Protein AF-A0A7S3RC93-F1 (afdb_monomer)

InterPro domains:
  IPR000760 Inositol monophosphatase-like [PF00459] (7-197)
  IPR020583 Inositol monophosphatase, metal-binding site [PS00629] (12-25)
  IPR050725 CysQ/Inositol Monophosphatase [PTHR43028] (7-209)

Sequence (229 aa):
MFETFNTKDAVVWIDPLDGTSDFVKGNLPAVTVLIGLSVKGFSRAGIVHTVFTPEDQTKGRTVFGTAEQGAYKIYFDKEMSDEAILSRDIEYIEPFNHVEEPAEDHKIRVAASLSHFSKQIEEIINAIDPVEIVRLGGAGNKCCNLAYGNVDSYIHPSPGLKNWDLCAPESLIKAMGGYSTNLFQERLVYNQDSVKLKGLILGRNPRMYNLITKRMGELLETMKTTVKL

Foldseek 3Di:
DDDDADCVQKDKFWDQWFQVVCVVVVVLQQIWTKIWMDGNQATFKIKIKRCQHPVGGQKIKIWIDGLVGFIKMWIDGVPDDPVCVVPTDIGGQAADDPPDFADLQHAFEEEDEPPDDDPLNVLLPVLLPPYDYDYGGGLSSRLVCLLVVVGFKYWWQALPDFLNSPSRSVRNLSSSAKDKDALLRHHRGHDPPGDRGNIMIIGSHVNSSVSSVVSCPVVSVVSVVPHPD

pLDDT: mean 91.45, std 8.95, range [51.41, 98.69]

Mean predicted aligned error: 4.53 Å

Organism: NCBI:txid141414

Radius of gyration: 17.41 Å; Cα contacts (8 Å, |Δi|>4): 520; chains: 1; bounding box: 40×38×48 Å

Secondary structure (DSSP, 8-state):
-PPP--GGGEEEEEEEEETHHHHHTT-GGG-EEEEEEEETTEEEEEEEEESS-SS-TTEEEEEEEETTTEEEEEEEETT--HHHHHTPPPEEEPPPP-SPPPPTT--EEEEE-SS---HHHHHHHHHT-SEEEEE--SHHHHHHHHHTTS-SEEEE-STT--HHHHHHHHHHHHHTT-EEE-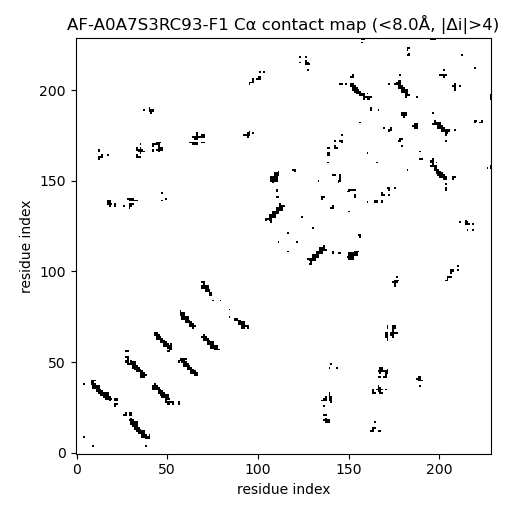TTSPPP---SS------EEEESSHHHHHHHHHHHTHHHHHHHHH---

Solvent-accessible surface area (backbone atoms only — not comparable to full-atom values): 11980 Å² total; per-residue (Å²): 133,88,86,85,78,61,71,89,44,48,48,80,31,67,26,88,59,35,20,56,71,30,47,78,70,65,43,43,57,20,23,22,33,28,42,9,35,23,50,79,28,30,58,47,28,12,32,41,29,36,56,21,40,88,90,42,69,61,26,26,37,37,37,35,22,18,57,91,77,29,28,34,38,34,78,44,50,74,86,56,50,75,69,54,67,75,66,58,67,77,40,79,49,85,51,55,80,86,79,72,73,72,59,93,72,49,65,43,30,31,33,34,58,67,88,63,85,51,72,67,55,51,55,50,51,67,39,38,58,43,62,40,83,43,71,37,43,23,60,43,35,39,38,49,36,32,69,74,61,78,23,44,26,42,58,40,88,50,60,81,58,51,59,32,53,39,31,6,43,51,10,35,33,34,13,28,53,23,35,66,24,22,54,78,70,42,73,66,70,53,57,89,72,80,70,66,41,54,24,36,39,34,14,46,19,60,56,52,35,49,54,46,54,59,44,33,45,70,56,42,62,52,45,63,76,65,60,91,109

Nearest PDB structures (foldseek):
  1jp4-assembly1_A  TM=8.526E-01  e=1.174E-16  Rattus norvegicus
  2wef-assembly1_A  TM=8.490E-01  e=2.546E-16  Homo sapiens
  4qxd-assembly1_A  TM=8.161E-01  e=6.094E-14  Entamoeba histolytica HM-1:IMSS
  1vdw-assembly1_B  TM=8.043E-01  e=1.320E-10  Pyrococcus horikoshii
  1vdw-assembly1_A  TM=7.910E-01  e=1.578E-10  Pyrococcus horikoshii

Structure (mmCIF, N/CA/C/O backbone):
data_AF-A0A7S3RC93-F1
#
_entry.id   AF-A0A7S3RC93-F1
#
loop_
_atom_site.group_PDB
_atom_site.id
_atom_site.type_symbol
_atom_site.label_atom_id
_atom_site.label_alt_id
_atom_site.label_comp_id
_atom_site.label_asym_id
_atom_site.label_entity_id
_atom_site.label_seq_id
_atom_site.pdbx_PDB_ins_code
_atom_site.Cartn_x
_atom_site.Cartn_y
_atom_site.Cartn_z
_atom_site.occupancy
_atom_site.B_iso_or_equiv
_atom_site.auth_seq_id
_atom_site.auth_comp_id
_atom_site.auth_asym_id
_atom_site.auth_atom_id
_atom_site.pdbx_PDB_model_num
ATOM 1 N N . MET A 1 1 ? -17.636 0.818 -22.438 1.00 54.12 1 MET A N 1
ATOM 2 C CA . MET A 1 1 ? -17.592 2.256 -22.782 1.00 54.12 1 MET A CA 1
ATOM 3 C C . MET A 1 1 ? -16.378 2.829 -22.072 1.00 54.12 1 MET A C 1
ATOM 5 O O . MET A 1 1 ? -16.274 2.612 -20.873 1.00 54.12 1 MET A O 1
ATOM 9 N N . PHE A 1 2 ? -15.428 3.429 -22.790 1.00 65.69 2 PHE A N 1
ATOM 10 C CA . PHE A 1 2 ? -14.247 4.033 -22.164 1.00 65.69 2 PHE A CA 1
ATOM 11 C C . PHE A 1 2 ? -14.650 5.345 -21.487 1.00 65.69 2 PHE A C 1
ATOM 13 O O . PHE A 1 2 ? -15.336 6.163 -22.100 1.00 65.69 2 PHE A O 1
ATOM 20 N N . GLU A 1 3 ? -14.258 5.533 -20.229 1.00 72.19 3 GLU A N 1
ATOM 21 C CA . GLU A 1 3 ? -14.465 6.791 -19.516 1.00 72.19 3 GLU A CA 1
ATOM 22 C C . GLU A 1 3 ? -13.328 7.755 -19.885 1.00 72.19 3 GLU A C 1
ATOM 24 O O . GLU A 1 3 ? -12.153 7.461 -19.669 1.00 72.19 3 GLU A O 1
ATOM 29 N N . THR A 1 4 ? -13.660 8.899 -20.479 1.00 84.25 4 THR A N 1
ATOM 30 C CA . THR A 1 4 ? -12.690 9.967 -20.758 1.00 84.25 4 THR A CA 1
ATOM 31 C C . THR A 1 4 ? -12.649 10.951 -19.595 1.00 84.25 4 THR A C 1
ATOM 33 O O . THR A 1 4 ? -13.697 11.304 -19.055 1.00 84.25 4 THR A O 1
ATOM 36 N N . PHE A 1 5 ? -11.470 11.465 -19.250 1.00 88.00 5 PHE A N 1
ATOM 37 C CA . PHE A 1 5 ? -11.307 12.515 -18.242 1.00 88.00 5 PHE A CA 1
ATOM 38 C C . PHE A 1 5 ? -10.557 13.721 -18.815 1.00 88.00 5 PHE A C 1
ATOM 40 O O . PHE A 1 5 ? -9.847 13.615 -19.815 1.00 88.00 5 PHE A O 1
ATOM 47 N N . ASN A 1 6 ? -10.713 14.882 -18.178 1.00 92.25 6 ASN A N 1
ATOM 48 C CA . ASN A 1 6 ? -9.936 16.065 -18.521 1.00 92.25 6 ASN A CA 1
ATOM 49 C C . ASN A 1 6 ? -8.544 15.950 -17.892 1.00 92.25 6 ASN A C 1
ATOM 51 O O . ASN A 1 6 ? -8.435 15.714 -16.692 1.00 92.25 6 ASN A O 1
ATOM 55 N N . THR A 1 7 ? -7.477 16.157 -18.663 1.00 91.88 7 THR A N 1
ATOM 56 C CA . THR A 1 7 ? -6.100 16.099 -18.145 1.00 91.88 7 THR A CA 1
ATOM 57 C C . THR A 1 7 ? -5.832 17.113 -17.032 1.00 91.88 7 THR A C 1
ATOM 59 O O . THR A 1 7 ? -4.962 16.874 -16.204 1.00 91.88 7 THR A O 1
ATOM 62 N N . LYS A 1 8 ? -6.609 18.201 -16.946 1.00 92.75 8 LYS A N 1
ATOM 63 C CA . LYS A 1 8 ? -6.563 19.155 -15.822 1.00 92.75 8 LYS A CA 1
ATOM 64 C C . LYS A 1 8 ? -7.001 18.549 -14.486 1.00 92.75 8 LYS A C 1
ATOM 66 O O . LYS A 1 8 ? -6.597 19.050 -13.444 1.00 92.75 8 LYS A O 1
ATOM 71 N N . ASP A 1 9 ? -7.800 17.484 -14.519 1.00 92.75 9 ASP A N 1
ATOM 72 C CA . ASP A 1 9 ? -8.232 16.751 -13.326 1.00 92.75 9 ASP A CA 1
ATOM 73 C C . ASP A 1 9 ? -7.220 15.669 -12.917 1.00 92.75 9 ASP A C 1
ATOM 75 O O . ASP A 1 9 ? -7.439 14.976 -11.920 1.00 92.75 9 ASP A O 1
ATOM 79 N N . ALA A 1 10 ? -6.155 15.474 -13.702 1.00 94.75 10 ALA A N 1
ATOM 80 C CA . ALA A 1 10 ? -5.181 14.416 -13.510 1.00 94.75 10 ALA A CA 1
ATOM 81 C C . ALA A 1 10 ? -3.891 14.933 -12.870 1.00 94.75 10 ALA A C 1
ATOM 83 O O . ALA A 1 10 ? -3.333 15.950 -13.279 1.00 94.75 10 ALA A O 1
ATOM 84 N N . VAL A 1 11 ? -3.389 14.187 -11.888 1.00 95.88 11 VAL A N 1
ATOM 85 C CA . VAL A 1 11 ? -2.112 14.463 -11.223 1.00 95.88 11 VAL A CA 1
ATOM 86 C C . VAL A 1 11 ? -1.305 13.176 -11.151 1.00 95.88 11 VAL A C 1
ATOM 88 O O . VAL A 1 11 ? -1.812 12.152 -10.684 1.00 95.88 11 VAL A O 1
ATOM 91 N N . VAL A 1 12 ? -0.051 13.248 -11.603 1.00 97.12 12 VAL A N 1
ATOM 92 C CA . VAL A 1 12 ? 0.934 12.172 -11.461 1.00 97.12 12 VAL A CA 1
ATOM 93 C C . VAL A 1 12 ? 1.768 12.435 -10.211 1.00 97.12 12 VAL A C 1
ATOM 95 O O . VAL A 1 12 ? 2.390 13.487 -10.078 1.00 97.12 12 VAL A O 1
ATOM 98 N N . TRP A 1 13 ? 1.773 11.471 -9.302 1.00 97.12 13 TRP A N 1
ATOM 99 C CA . TRP A 1 13 ? 2.528 11.477 -8.058 1.00 97.12 13 TRP A CA 1
ATOM 100 C C . TRP A 1 13 ? 3.722 10.543 -8.195 1.00 97.12 13 TRP A C 1
ATOM 102 O O . TRP A 1 13 ? 3.545 9.377 -8.545 1.00 97.12 13 TRP A O 1
ATOM 112 N N . ILE A 1 14 ? 4.921 11.055 -7.930 1.00 98.06 14 ILE A N 1
ATOM 113 C CA . ILE A 1 14 ? 6.165 10.309 -8.118 1.00 98.06 14 ILE A CA 1
ATOM 114 C C . ILE A 1 14 ? 6.938 10.306 -6.806 1.00 98.06 14 ILE A C 1
ATOM 116 O O . ILE A 1 14 ? 7.272 11.377 -6.299 1.00 98.06 14 ILE A O 1
ATOM 120 N N . ASP A 1 15 ? 7.244 9.113 -6.301 1.00 97.75 15 ASP A N 1
ATOM 121 C CA . ASP A 1 15 ? 8.342 8.920 -5.358 1.00 97.75 15 ASP A CA 1
ATOM 122 C C . ASP A 1 15 ? 9.488 8.216 -6.099 1.00 97.75 15 ASP A C 1
ATOM 124 O O . ASP A 1 15 ? 9.369 7.032 -6.437 1.00 97.75 15 ASP A O 1
ATOM 128 N N . PRO A 1 16 ? 10.580 8.930 -6.420 1.00 97.50 16 PRO A N 1
ATOM 129 C CA . PRO A 1 16 ? 11.694 8.342 -7.148 1.00 97.50 16 PRO A CA 1
ATOM 130 C C . PRO A 1 16 ? 12.483 7.327 -6.308 1.00 97.50 16 PRO A C 1
ATOM 132 O O . PRO A 1 16 ? 13.244 6.553 -6.886 1.00 97.50 16 PRO A O 1
ATOM 135 N N . LEU A 1 17 ? 12.353 7.346 -4.974 1.00 96.75 17 LEU A N 1
ATOM 136 C CA . LEU A 1 17 ? 13.051 6.443 -4.061 1.00 96.75 17 LEU A CA 1
ATOM 137 C C . LEU A 1 17 ? 12.292 6.357 -2.722 1.00 96.75 17 LEU A C 1
ATOM 139 O O . LEU A 1 17 ? 12.699 6.949 -1.714 1.00 96.75 17 LEU A O 1
ATOM 143 N N . ASP A 1 18 ? 11.227 5.554 -2.703 1.00 96.69 18 ASP A N 1
ATOM 144 C CA . ASP A 1 18 ? 10.539 5.173 -1.468 1.00 96.69 18 ASP A CA 1
ATOM 145 C C . ASP A 1 18 ? 11.431 4.224 -0.657 1.00 96.69 18 ASP A C 1
ATOM 147 O O . ASP A 1 18 ? 12.087 3.326 -1.193 1.00 96.69 18 ASP A O 1
ATOM 151 N N . GLY A 1 19 ? 11.452 4.418 0.662 1.00 93.94 19 GLY A N 1
ATOM 152 C CA . GLY A 1 19 ? 12.317 3.656 1.561 1.00 93.94 19 GLY A CA 1
ATOM 153 C C . GLY A 1 19 ? 13.743 4.204 1.656 1.00 93.94 19 GLY A C 1
ATOM 154 O O . GLY A 1 19 ? 14.675 3.445 1.908 1.00 93.94 19 GLY A O 1
ATOM 155 N N . THR A 1 20 ? 13.949 5.520 1.521 1.00 94.12 20 THR A N 1
ATOM 156 C CA . THR A 1 20 ? 15.288 6.143 1.607 1.00 94.12 20 THR A CA 1
ATOM 157 C C . THR A 1 20 ? 16.064 5.757 2.874 1.00 94.12 20 THR A C 1
ATOM 159 O O . THR A 1 20 ? 17.265 5.505 2.813 1.00 94.12 20 THR A O 1
ATOM 162 N N . SER A 1 21 ? 15.396 5.659 4.033 1.00 92.31 21 SER A N 1
ATOM 163 C CA . SER A 1 21 ? 16.060 5.216 5.272 1.00 92.31 21 SER A CA 1
ATOM 164 C C . SER A 1 21 ? 16.554 3.771 5.181 1.00 92.31 21 SER A C 1
ATOM 166 O O . SER A 1 21 ? 17.623 3.466 5.705 1.00 92.31 21 SER A O 1
ATOM 168 N N . ASP A 1 22 ? 15.789 2.897 4.529 1.00 94.38 22 ASP A N 1
ATOM 169 C CA . ASP A 1 22 ? 16.150 1.500 4.306 1.00 94.38 22 ASP A CA 1
ATOM 170 C C . ASP A 1 22 ?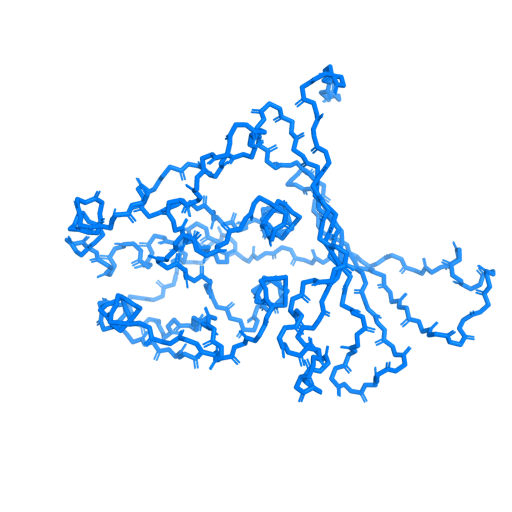 17.293 1.383 3.290 1.00 94.38 22 ASP A C 1
ATOM 172 O O . ASP A 1 22 ? 18.243 0.644 3.543 1.00 94.38 22 ASP A O 1
ATOM 176 N N . PHE A 1 23 ? 17.277 2.189 2.221 1.00 95.56 23 PHE A N 1
ATOM 177 C CA . PHE A 1 23 ? 18.376 2.278 1.255 1.00 95.56 23 PHE A CA 1
ATOM 178 C C . PHE A 1 23 ? 19.705 2.628 1.937 1.00 95.56 23 PHE A C 1
ATOM 180 O O . PHE A 1 23 ? 20.688 1.906 1.791 1.00 95.56 23 PHE A O 1
ATOM 187 N N . VAL A 1 24 ? 19.721 3.685 2.760 1.00 96.06 24 VAL A N 1
ATOM 188 C CA . VAL A 1 24 ? 20.924 4.116 3.499 1.00 96.06 24 VAL A CA 1
ATOM 189 C C . VAL A 1 24 ? 21.411 3.045 4.482 1.00 96.06 24 VAL A C 1
ATOM 191 O O . VAL A 1 24 ? 22.609 2.922 4.717 1.00 96.06 24 VAL A O 1
ATOM 194 N N . LYS A 1 25 ? 20.499 2.250 5.051 1.00 94.19 25 LYS A N 1
ATOM 195 C CA . LYS A 1 25 ? 20.823 1.150 5.976 1.00 94.19 25 LYS A CA 1
ATOM 196 C C . LYS A 1 25 ? 21.197 -0.158 5.269 1.00 94.19 25 LYS A C 1
ATOM 198 O O . LYS A 1 25 ? 21.485 -1.136 5.952 1.00 94.19 25 LYS A O 1
ATOM 203 N N . GLY A 1 26 ? 21.168 -0.200 3.936 1.00 94.31 26 GLY A N 1
ATOM 204 C CA . GLY A 1 26 ? 21.435 -1.408 3.152 1.00 94.31 26 GLY A CA 1
ATOM 205 C C . GLY A 1 26 ? 20.285 -2.422 3.130 1.00 94.31 26 GLY A C 1
ATOM 206 O O . GLY A 1 26 ? 20.461 -3.526 2.622 1.00 94.31 26 GLY A O 1
ATOM 207 N N . ASN A 1 27 ? 19.096 -2.068 3.628 1.00 93.88 27 ASN A N 1
ATOM 208 C CA . ASN A 1 27 ? 17.886 -2.884 3.495 1.00 93.88 27 ASN A CA 1
ATOM 209 C C . ASN A 1 27 ? 17.256 -2.678 2.105 1.00 93.88 27 ASN A C 1
ATOM 211 O O . ASN A 1 27 ? 16.160 -2.139 1.955 1.00 93.88 27 ASN A O 1
ATOM 215 N N . LEU A 1 28 ? 17.998 -3.072 1.072 1.00 95.19 28 LEU A N 1
ATOM 216 C CA . LEU A 1 28 ? 17.672 -2.805 -0.328 1.00 95.19 28 LEU A CA 1
ATOM 217 C C . LEU A 1 28 ? 16.317 -3.370 -0.793 1.00 95.19 28 LEU A C 1
ATOM 219 O O . LEU A 1 28 ? 15.629 -2.656 -1.521 1.00 95.19 28 LEU A O 1
ATOM 223 N N . PRO A 1 29 ? 15.853 -4.559 -0.351 1.00 93.88 29 PRO A N 1
ATOM 224 C CA . PRO A 1 29 ? 14.550 -5.074 -0.779 1.00 93.88 29 PRO A CA 1
ATOM 225 C C . PRO A 1 29 ? 13.343 -4.221 -0.365 1.00 93.88 29 PRO A C 1
ATOM 227 O O . PRO A 1 29 ? 12.250 -4.394 -0.898 1.00 93.88 29 PRO A O 1
ATOM 230 N N . ALA A 1 30 ? 13.517 -3.292 0.580 1.00 95.31 30 ALA A N 1
ATOM 231 C CA . ALA A 1 30 ? 12.471 -2.354 0.969 1.00 95.31 30 ALA A CA 1
ATOM 232 C C . ALA A 1 30 ? 12.329 -1.148 0.024 1.00 95.31 30 ALA A C 1
ATOM 234 O O . ALA A 1 30 ? 11.371 -0.388 0.167 1.00 95.31 30 ALA A O 1
ATOM 235 N N . VAL A 1 31 ? 13.265 -0.961 -0.911 1.00 96.69 31 VAL A N 1
ATOM 236 C CA . VAL A 1 31 ? 13.332 0.216 -1.780 1.00 96.69 31 VAL A CA 1
ATOM 237 C C . VAL A 1 31 ? 12.454 0.028 -3.007 1.00 96.69 31 VAL A C 1
ATOM 239 O O . VAL A 1 31 ? 12.548 -0.980 -3.717 1.00 96.69 31 VAL A O 1
ATOM 242 N N . THR A 1 32 ? 11.615 1.025 -3.279 1.00 98.00 32 THR A N 1
ATOM 243 C CA . THR A 1 32 ? 10.745 1.022 -4.456 1.00 98.00 32 THR A CA 1
ATOM 244 C C . THR A 1 32 ? 10.728 2.370 -5.169 1.00 98.00 32 THR A C 1
ATOM 246 O O . THR A 1 32 ? 11.057 3.400 -4.586 1.00 98.00 32 THR A O 1
ATOM 249 N N . VAL A 1 33 ? 10.342 2.358 -6.444 1.00 98.38 33 VAL A N 1
ATOM 250 C CA . VAL A 1 33 ? 9.979 3.559 -7.210 1.00 98.38 33 VAL A CA 1
ATOM 251 C C . VAL A 1 33 ? 8.471 3.554 -7.410 1.00 98.38 33 VAL A C 1
ATOM 253 O O . VAL A 1 33 ? 7.909 2.532 -7.820 1.00 98.38 33 VAL A O 1
ATOM 256 N N . LEU A 1 34 ? 7.820 4.683 -7.135 1.00 98.69 34 LEU A N 1
ATOM 257 C CA . LEU A 1 34 ? 6.366 4.821 -7.157 1.00 98.69 34 LEU A CA 1
ATOM 258 C C . LEU A 1 34 ? 5.947 5.847 -8.204 1.00 98.69 34 LEU A C 1
ATOM 260 O O . LEU A 1 34 ? 6.412 6.985 -8.184 1.00 98.69 34 LEU A O 1
ATOM 264 N N . ILE A 1 35 ? 5.032 5.463 -9.094 1.00 98.69 35 ILE A N 1
ATOM 265 C CA . ILE A 1 35 ? 4.402 6.372 -10.059 1.00 98.69 35 ILE A CA 1
ATOM 266 C C . ILE A 1 35 ? 2.894 6.130 -10.029 1.00 98.69 35 ILE A C 1
ATOM 268 O O . ILE A 1 35 ? 2.402 5.109 -10.508 1.00 98.69 35 ILE A O 1
ATOM 272 N N . GLY A 1 36 ? 2.155 7.058 -9.427 1.00 98.19 36 GLY A N 1
ATOM 273 C CA . GLY A 1 36 ? 0.707 6.980 -9.266 1.00 98.19 36 GLY A CA 1
ATOM 274 C C . GLY A 1 36 ? -0.012 8.039 -10.086 1.00 98.19 36 GLY A C 1
ATOM 275 O O . GLY A 1 36 ? 0.366 9.204 -10.065 1.00 98.19 36 GLY A O 1
ATOM 276 N N . LEU A 1 37 ? -1.084 7.657 -10.770 1.00 97.44 37 LEU A N 1
ATOM 277 C CA . LEU A 1 37 ? -2.011 8.574 -11.420 1.00 97.44 37 LEU A CA 1
ATOM 278 C C . LEU A 1 37 ? -3.261 8.713 -10.557 1.00 97.44 37 LEU A C 1
ATOM 280 O O . LEU A 1 37 ? -3.935 7.724 -10.265 1.00 97.44 37 LEU A O 1
ATOM 284 N N . SER A 1 38 ? -3.606 9.951 -10.224 1.00 95.81 38 SER A N 1
ATOM 285 C CA . SER A 1 38 ? -4.903 10.299 -9.647 1.00 95.81 38 SER A CA 1
ATOM 286 C C . SE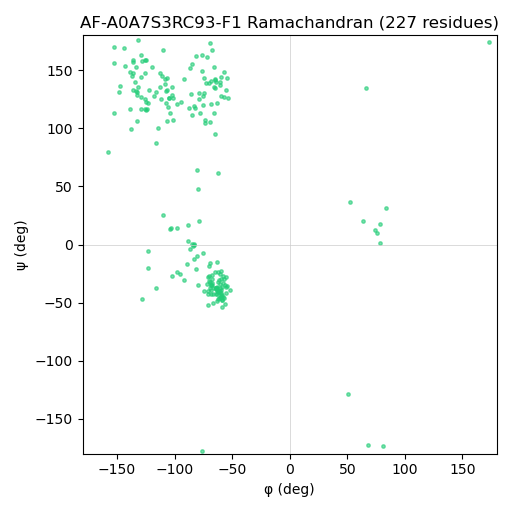R A 1 38 ? -5.727 11.117 -10.637 1.00 95.81 38 SER A C 1
ATOM 288 O O . SER A 1 38 ? -5.172 11.911 -11.392 1.00 95.81 38 SER A O 1
ATOM 290 N N . VAL A 1 39 ? -7.046 10.925 -10.632 1.00 94.94 39 VAL A N 1
ATOM 291 C CA . VAL A 1 39 ? -8.015 11.698 -11.420 1.00 94.94 39 VAL A CA 1
ATOM 292 C C . VAL A 1 39 ? -9.113 12.184 -10.481 1.00 94.94 39 VAL A C 1
ATOM 294 O O . VAL A 1 39 ? -9.698 11.385 -9.748 1.00 94.94 39 VAL A O 1
ATOM 297 N N . LYS A 1 40 ? -9.385 13.495 -10.479 1.00 93.38 40 LYS A N 1
ATOM 298 C CA . LYS A 1 40 ? -10.319 14.158 -9.543 1.00 93.38 40 LYS A CA 1
ATOM 299 C C . LYS A 1 40 ? -10.013 13.829 -8.076 1.00 93.38 40 LYS A C 1
ATOM 301 O O . LYS A 1 40 ? -10.914 13.640 -7.265 1.00 93.38 40 LYS A O 1
ATOM 306 N N . GLY A 1 41 ? -8.725 13.719 -7.759 1.00 93.25 41 GLY A N 1
ATOM 307 C CA . GLY A 1 41 ? -8.240 13.397 -6.422 1.00 93.25 41 GLY A CA 1
ATOM 308 C C . GLY A 1 41 ? -8.316 11.921 -6.029 1.00 93.25 41 GLY A C 1
ATOM 309 O O . GLY A 1 41 ? -7.917 11.593 -4.922 1.00 93.25 41 GLY A O 1
ATOM 310 N N . PHE A 1 42 ? -8.774 11.007 -6.886 1.00 94.25 42 PHE A N 1
ATOM 311 C CA . PHE A 1 42 ? -8.801 9.574 -6.571 1.00 94.25 42 PHE A CA 1
ATOM 312 C C . PHE A 1 42 ? -7.753 8.824 -7.378 1.00 94.25 42 PHE A C 1
ATOM 314 O O . PHE A 1 42 ? -7.593 9.081 -8.570 1.00 94.25 42 PHE A O 1
ATOM 321 N N . SER A 1 43 ? -7.049 7.890 -6.744 1.00 95.81 43 SER A N 1
ATOM 322 C CA . SER A 1 43 ? -6.097 7.027 -7.440 1.00 95.81 43 SER A CA 1
ATOM 323 C C . SER A 1 43 ? -6.792 6.197 -8.526 1.00 95.81 43 SER A C 1
ATOM 325 O O . SER A 1 43 ? -7.928 5.740 -8.358 1.00 95.81 43 SER A O 1
ATOM 327 N N . ARG A 1 44 ? -6.126 6.060 -9.673 1.00 95.88 44 ARG A N 1
ATOM 328 C CA . ARG A 1 44 ? -6.645 5.377 -10.865 1.00 95.88 44 ARG A CA 1
ATOM 329 C C . ARG A 1 44 ? -5.684 4.328 -11.392 1.00 95.88 44 ARG A C 1
ATOM 331 O O . ARG A 1 44 ? -6.112 3.220 -11.685 1.00 95.88 44 ARG A O 1
ATOM 338 N N . ALA A 1 45 ? -4.408 4.671 -11.511 1.00 97.19 45 ALA A N 1
ATOM 339 C CA . ALA A 1 45 ? -3.383 3.750 -11.977 1.00 97.19 45 ALA A CA 1
ATOM 340 C C . ALA A 1 45 ? 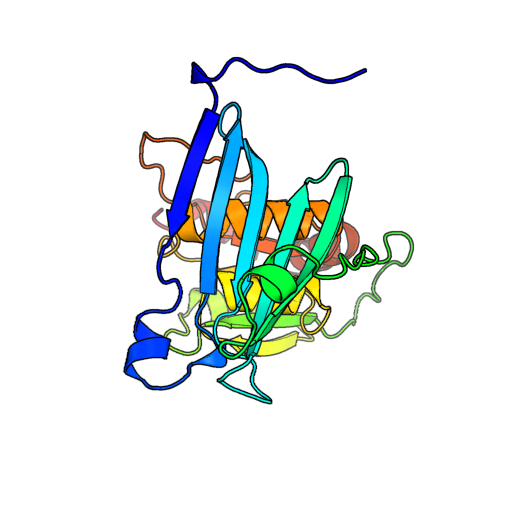-2.138 3.870 -11.107 1.00 97.19 45 ALA A C 1
ATOM 342 O O . ALA A 1 45 ? -1.812 4.950 -10.611 1.00 97.19 45 ALA A O 1
ATOM 343 N N . GLY A 1 46 ? -1.433 2.760 -10.940 1.00 98.19 46 GLY A N 1
ATOM 344 C CA . GLY A 1 46 ? -0.196 2.719 -10.179 1.00 98.19 46 GLY A CA 1
ATOM 345 C C . GLY A 1 46 ? 0.852 1.885 -10.879 1.00 98.19 46 GLY A C 1
ATOM 346 O O . GLY A 1 46 ? 0.529 0.881 -11.506 1.00 98.19 46 GLY A O 1
ATOM 347 N N . ILE A 1 47 ? 2.101 2.308 -10.740 1.00 98.44 47 ILE A N 1
ATOM 348 C CA . ILE A 1 47 ? 3.298 1.550 -11.068 1.00 98.44 47 ILE A CA 1
ATOM 349 C C . ILE A 1 47 ? 4.165 1.545 -9.811 1.00 98.44 47 ILE A C 1
ATOM 351 O O . ILE A 1 47 ? 4.479 2.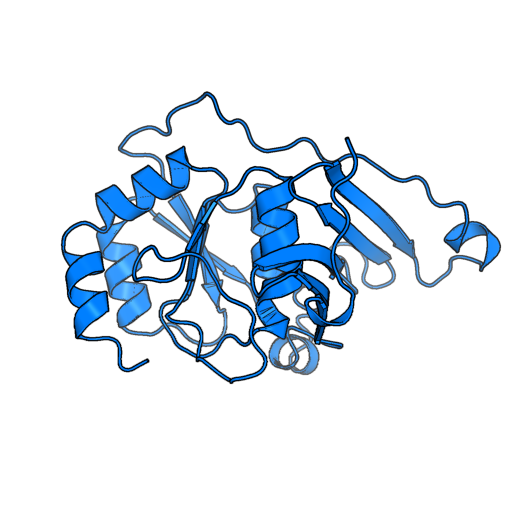602 -9.261 1.00 98.44 47 ILE A O 1
ATOM 355 N N . VAL A 1 48 ? 4.538 0.354 -9.356 1.00 98.31 48 VAL A N 1
ATOM 356 C CA . VAL A 1 48 ? 5.468 0.144 -8.250 1.00 98.31 48 VAL A CA 1
ATOM 357 C C . VAL A 1 48 ? 6.591 -0.744 -8.750 1.00 98.31 48 VAL A C 1
ATOM 359 O O . VAL A 1 48 ? 6.372 -1.898 -9.117 1.00 98.31 48 VAL A O 1
ATOM 362 N N . HIS A 1 49 ? 7.801 -0.203 -8.777 1.00 97.56 49 HIS A N 1
ATOM 363 C CA . HIS A 1 49 ? 8.991 -0.948 -9.156 1.00 97.56 49 HIS A CA 1
ATOM 364 C C . HIS A 1 49 ? 9.798 -1.299 -7.909 1.00 97.56 49 HIS A C 1
ATOM 366 O O . HIS A 1 49 ? 10.334 -0.417 -7.242 1.00 97.56 49 HIS A O 1
ATOM 372 N N . THR A 1 50 ? 9.880 -2.590 -7.591 1.00 96.31 50 THR A N 1
ATOM 373 C CA . THR A 1 50 ? 10.844 -3.125 -6.627 1.00 96.31 50 THR A CA 1
ATOM 374 C C . THR A 1 50 ? 12.195 -3.212 -7.320 1.00 96.31 50 THR A C 1
ATOM 376 O O . THR A 1 50 ? 12.354 -4.001 -8.252 1.00 96.31 50 THR A O 1
ATOM 379 N N . VAL A 1 51 ? 13.142 -2.392 -6.864 1.00 93.56 51 VAL A N 1
ATOM 380 C CA . VAL A 1 51 ? 14.451 -2.222 -7.514 1.00 93.56 51 VAL A CA 1
ATOM 381 C C . VAL A 1 51 ? 15.356 -3.429 -7.269 1.00 93.56 51 VAL A C 1
ATOM 383 O O . VAL A 1 51 ? 16.046 -3.874 -8.179 1.00 93.56 51 VAL A O 1
ATOM 386 N N . PHE A 1 52 ? 15.323 -3.964 -6.046 1.00 94.06 52 PHE A N 1
ATOM 387 C CA . PHE A 1 52 ? 16.197 -5.043 -5.593 1.00 94.06 52 PHE A CA 1
ATOM 388 C C . PHE A 1 52 ? 15.344 -6.185 -5.043 1.00 94.06 52 PHE A C 1
ATOM 390 O O . PHE A 1 52 ? 14.637 -6.002 -4.050 1.00 94.06 52 PHE A O 1
ATOM 397 N N . THR A 1 53 ? 15.381 -7.362 -5.663 1.00 91.44 53 THR A N 1
ATOM 398 C CA . THR A 1 53 ? 14.715 -8.538 -5.083 1.00 91.44 53 THR A CA 1
ATOM 399 C C . THR A 1 53 ? 15.533 -9.117 -3.919 1.00 91.44 53 THR A C 1
ATOM 401 O O . THR A 1 53 ? 16.762 -8.996 -3.925 1.00 91.44 53 THR A O 1
ATOM 404 N N . PRO A 1 54 ? 14.893 -9.723 -2.898 1.00 88.94 54 PRO A N 1
ATOM 405 C CA . PRO A 1 54 ? 15.605 -10.379 -1.798 1.00 88.94 54 PRO A CA 1
ATOM 406 C C . PRO A 1 54 ? 16.577 -11.470 -2.258 1.00 88.94 54 PRO A C 1
ATOM 408 O O . PRO A 1 54 ? 17.621 -11.660 -1.639 1.00 88.94 54 PRO A O 1
ATOM 411 N N . GLU A 1 55 ? 16.226 -12.186 -3.326 1.00 90.06 55 GLU A N 1
ATOM 412 C CA . GLU A 1 55 ? 16.991 -13.314 -3.851 1.00 90.06 55 GLU A CA 1
ATOM 413 C C . GLU A 1 55 ? 18.191 -12.854 -4.689 1.00 90.06 55 GLU A C 1
ATOM 415 O O . GLU A 1 55 ? 19.238 -13.499 -4.671 1.00 90.06 55 GLU A O 1
ATOM 420 N N . ASP A 1 56 ? 18.040 -11.747 -5.422 1.00 91.62 56 ASP A N 1
ATOM 421 C CA . ASP A 1 56 ? 19.043 -11.233 -6.350 1.00 91.62 56 ASP A CA 1
ATOM 422 C C . ASP A 1 56 ? 18.911 -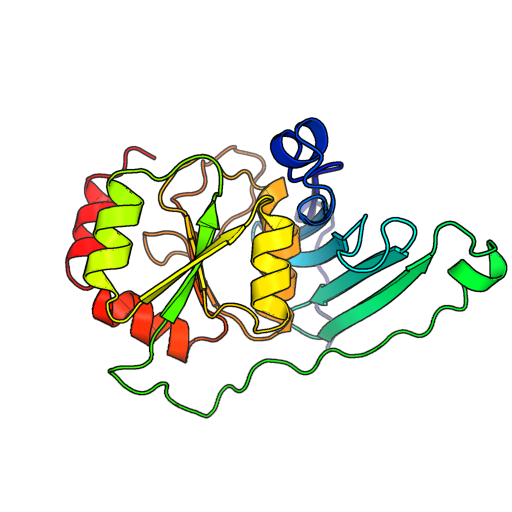9.710 -6.518 1.00 91.62 56 ASP A C 1
ATOM 424 O O . ASP A 1 56 ? 17.941 -9.191 -7.076 1.00 91.62 56 ASP A O 1
ATOM 428 N N . GLN A 1 57 ? 19.915 -8.970 -6.051 1.00 90.31 57 GLN A N 1
ATOM 429 C CA . GLN A 1 57 ? 19.913 -7.504 -6.095 1.00 90.31 57 GLN A CA 1
ATOM 430 C C . GLN A 1 57 ? 20.182 -6.936 -7.498 1.00 90.31 57 GLN A C 1
ATOM 432 O O . GLN A 1 57 ? 20.070 -5.730 -7.696 1.00 90.31 57 GLN A O 1
ATOM 437 N N . THR A 1 58 ? 20.537 -7.767 -8.480 1.00 90.81 58 THR A N 1
ATOM 438 C CA . THR A 1 58 ? 20.598 -7.343 -9.891 1.00 90.81 58 THR A CA 1
ATOM 439 C C . THR A 1 58 ? 19.234 -7.403 -10.573 1.00 90.81 58 THR A C 1
ATOM 441 O O . THR A 1 58 ? 19.047 -6.823 -11.645 1.00 90.81 58 THR A O 1
ATOM 444 N N . LYS A 1 59 ? 18.263 -8.056 -9.925 1.00 94.06 59 LYS A N 1
ATOM 445 C CA . LYS A 1 59 ? 16.913 -8.254 -10.433 1.00 94.06 59 LYS A CA 1
ATOM 446 C C . LYS A 1 59 ? 15.921 -7.370 -9.706 1.00 94.06 59 LYS A C 1
ATOM 448 O O . LYS A 1 59 ? 15.990 -7.163 -8.494 1.00 94.06 59 LYS A O 1
ATOM 453 N N . GLY A 1 60 ? 14.955 -6.901 -10.478 1.00 94.62 60 GLY A N 1
ATOM 454 C CA . GLY A 1 60 ? 13.831 -6.107 -10.032 1.00 94.62 60 GLY A CA 1
ATOM 455 C C . GLY A 1 60 ? 12.520 -6.639 -10.594 1.00 94.62 60 GLY A C 1
ATOM 456 O O . GLY A 1 60 ? 12.461 -7.575 -11.396 1.00 94.62 60 GLY A O 1
ATOM 457 N N . ARG A 1 61 ? 11.430 -6.017 -10.166 1.00 95.06 61 ARG A N 1
ATOM 458 C CA . ARG A 1 61 ? 10.084 -6.350 -10.628 1.00 95.06 61 ARG A CA 1
ATOM 459 C C . ARG A 1 61 ? 9.228 -5.102 -10.632 1.00 95.06 61 ARG A C 1
ATOM 461 O O . ARG A 1 61 ? 9.163 -4.396 -9.630 1.00 95.06 61 ARG A O 1
ATOM 468 N N . THR A 1 62 ? 8.530 -4.868 -11.732 1.00 96.19 62 THR A N 1
ATOM 469 C CA . THR A 1 62 ? 7.550 -3.789 -11.836 1.00 96.19 62 THR A CA 1
ATOM 470 C C . THR A 1 62 ? 6.159 -4.378 -11.769 1.00 96.19 62 THR A C 1
ATOM 472 O O . THR A 1 62 ? 5.831 -5.254 -12.562 1.00 96.19 62 THR A O 1
ATOM 475 N N . VAL A 1 63 ? 5.346 -3.877 -10.846 1.00 97.25 63 VAL A N 1
ATOM 476 C CA . VAL A 1 63 ? 3.913 -4.153 -10.764 1.00 97.25 63 VAL A CA 1
ATOM 477 C C . VAL A 1 63 ? 3.166 -2.919 -11.225 1.00 97.25 63 VAL A C 1
ATOM 479 O O . VAL A 1 63 ? 3.479 -1.814 -10.785 1.00 97.25 63 VAL A O 1
ATOM 482 N N . PHE A 1 64 ? 2.182 -3.087 -12.094 1.00 97.50 64 PHE A N 1
ATOM 483 C CA . PHE A 1 64 ? 1.355 -1.990 -12.573 1.00 97.50 64 PHE A CA 1
ATOM 484 C C . PHE A 1 64 ? -0.093 -2.434 -12.748 1.00 97.50 64 PHE A C 1
ATOM 486 O O . PHE A 1 64 ? -0.365 -3.613 -12.957 1.00 97.50 64 PHE A O 1
ATOM 493 N N . GLY A 1 65 ? -1.038 -1.505 -12.647 1.00 96.44 65 GLY A N 1
ATOM 494 C CA . GLY A 1 65 ? -2.446 -1.861 -12.780 1.00 96.44 65 GLY A CA 1
ATOM 495 C C . GLY A 1 65 ? -3.417 -0.733 -12.483 1.00 96.44 65 GLY A C 1
ATOM 496 O O . GLY A 1 65 ? -3.031 0.355 -12.038 1.00 96.44 65 GLY A O 1
ATOM 497 N N . THR A 1 66 ? -4.691 -1.033 -12.725 1.00 95.88 66 THR A N 1
ATOM 498 C CA . THR A 1 66 ? -5.843 -0.184 -12.396 1.00 95.88 66 THR A CA 1
ATOM 499 C C . THR A 1 66 ? -6.949 -1.044 -11.790 1.00 95.88 66 THR A C 1
ATOM 501 O O . THR A 1 66 ? -7.018 -2.249 -12.044 1.00 95.88 66 THR A O 1
ATOM 504 N N . ALA A 1 67 ? -7.846 -0.433 -11.015 1.00 92.12 67 ALA A N 1
ATOM 505 C CA . ALA A 1 67 ? -8.995 -1.134 -10.433 1.00 92.12 67 ALA A CA 1
ATOM 506 C C . ALA A 1 67 ? -9.884 -1.805 -11.501 1.00 92.12 67 ALA A C 1
ATOM 508 O O . ALA A 1 67 ? -10.522 -2.819 -11.245 1.00 92.12 67 ALA A O 1
ATOM 509 N N . GLU A 1 68 ? -9.922 -1.233 -12.704 1.00 90.94 68 GLU A N 1
ATOM 510 C CA . GLU A 1 68 ? -10.779 -1.647 -13.811 1.00 90.94 68 GLU A CA 1
ATOM 511 C C . GLU A 1 68 ? -10.149 -2.710 -14.725 1.00 90.94 68 GLU A C 1
ATOM 513 O O . GLU A 1 68 ? -10.871 -3.306 -15.523 1.00 90.94 68 GLU A O 1
ATOM 518 N N . GLN A 1 69 ? -8.827 -2.911 -14.679 1.00 92.94 69 GLN A N 1
ATOM 519 C CA . GLN A 1 69 ? -8.097 -3.816 -15.588 1.00 92.94 69 GLN A CA 1
ATOM 520 C C . GLN A 1 69 ? -7.289 -4.902 -14.865 1.00 92.94 69 GLN A C 1
ATOM 522 O O . GLN A 1 69 ? -6.729 -5.781 -15.522 1.00 92.94 69 GLN A O 1
ATOM 527 N N . GLY A 1 70 ? -7.224 -4.852 -13.535 1.00 95.12 70 GLY A N 1
ATOM 528 C CA . GLY A 1 70 ? -6.396 -5.746 -12.735 1.00 95.12 70 GLY A CA 1
ATOM 529 C C . GLY A 1 70 ? -4.933 -5.308 -12.677 1.00 95.12 70 GLY A C 1
ATOM 530 O O . GLY A 1 70 ? -4.566 -4.209 -13.112 1.00 95.12 70 GLY A O 1
ATOM 531 N N . ALA A 1 71 ? -4.106 -6.160 -12.074 1.00 96.81 71 ALA A N 1
ATOM 532 C CA . ALA A 1 71 ? -2.685 -5.922 -11.878 1.00 96.81 71 ALA A CA 1
ATOM 533 C C . ALA A 1 71 ? -1.841 -6.884 -12.716 1.00 96.81 71 ALA A C 1
ATOM 535 O O . ALA A 1 71 ? -2.203 -8.036 -12.943 1.00 96.81 71 ALA A O 1
ATOM 536 N N . TYR A 1 72 ? -0.686 -6.394 -13.141 1.00 97.19 72 TYR A N 1
ATOM 537 C CA . TYR A 1 72 ? 0.267 -7.103 -13.975 1.00 97.19 72 TYR A CA 1
ATOM 538 C C . TYR A 1 72 ? 1.665 -6.918 -13.400 1.00 97.19 72 TYR A C 1
ATOM 540 O O . TYR A 1 72 ? 1.956 -5.905 -12.755 1.00 97.19 72 TYR A O 1
ATOM 548 N N . LYS A 1 73 ? 2.550 -7.877 -13.654 1.00 96.31 73 LYS A N 1
ATOM 549 C CA . LYS A 1 73 ? 3.972 -7.775 -13.333 1.00 96.31 73 LYS A CA 1
ATOM 550 C C . LYS A 1 73 ? 4.832 -8.039 -14.559 1.00 96.31 73 LYS A C 1
ATOM 552 O O . LYS A 1 73 ? 4.497 -8.856 -15.410 1.00 96.31 73 LYS A O 1
ATOM 557 N N . ILE A 1 74 ? 5.970 -7.363 -14.590 1.00 96.19 74 ILE A N 1
ATOM 558 C CA . ILE A 1 74 ? 7.083 -7.629 -15.500 1.00 96.19 74 ILE A CA 1
ATOM 559 C C . ILE A 1 74 ? 8.363 -7.733 -14.678 1.00 96.19 74 ILE A C 1
ATOM 561 O O . ILE A 1 74 ? 8.545 -7.011 -13.688 1.00 96.19 74 ILE A O 1
ATOM 565 N N . TYR A 1 75 ? 9.259 -8.622 -15.087 1.00 94.69 75 TYR A N 1
ATOM 566 C CA . TYR A 1 75 ? 10.566 -8.767 -14.459 1.00 94.69 75 TYR A CA 1
ATOM 567 C C . TYR A 1 75 ? 11.572 -7.779 -15.046 1.00 94.69 75 TYR A C 1
ATOM 569 O O . TYR A 1 75 ? 11.419 -7.272 -16.155 1.00 94.69 75 TYR A O 1
ATOM 577 N N . PHE A 1 76 ? 12.595 -7.455 -14.274 1.00 92.81 76 PHE A N 1
ATOM 578 C CA . PHE A 1 76 ? 13.710 -6.638 -14.716 1.00 92.81 76 PHE A CA 1
ATOM 579 C C . PHE A 1 76 ? 14.997 -7.302 -14.251 1.00 92.81 76 PHE A C 1
ATOM 581 O O . PHE A 1 76 ? 15.069 -7.798 -13.130 1.00 92.81 76 PHE A O 1
ATOM 588 N N . ASP A 1 77 ? 16.002 -7.296 -15.107 1.00 92.62 77 ASP A N 1
ATOM 589 C CA . ASP A 1 77 ? 17.364 -7.666 -14.761 1.00 92.62 77 ASP A CA 1
ATOM 590 C C . ASP A 1 77 ? 18.268 -6.577 -15.338 1.00 92.62 77 ASP A C 1
ATOM 592 O O . ASP A 1 77 ? 18.092 -6.151 -16.483 1.00 92.62 77 ASP A O 1
ATOM 596 N N . LYS A 1 78 ? 19.183 -6.075 -14.510 1.00 89.00 78 LYS A N 1
ATOM 597 C CA . LYS A 1 78 ? 20.100 -4.993 -14.866 1.00 89.00 78 LYS A CA 1
ATOM 598 C C . LYS A 1 78 ? 20.960 -5.330 -16.089 1.00 89.00 78 LYS A C 1
ATOM 600 O O . LYS A 1 78 ? 21.367 -4.414 -16.798 1.00 89.00 78 LYS A O 1
ATOM 605 N N . GLU A 1 79 ? 21.217 -6.611 -16.338 1.00 92.06 79 GLU A N 1
ATOM 606 C CA . GLU A 1 79 ? 22.038 -7.087 -17.453 1.00 92.06 79 GLU A CA 1
ATOM 607 C C . GLU A 1 79 ? 21.223 -7.318 -18.745 1.00 92.06 79 GLU A C 1
ATOM 609 O O . GLU A 1 79 ? 21.767 -7.765 -19.757 1.00 92.06 79 GLU A O 1
ATOM 614 N N . MET A 1 80 ? 19.914 -7.020 -18.750 1.00 93.25 80 MET A N 1
ATOM 615 C CA . MET A 1 80 ? 19.094 -7.084 -19.965 1.00 93.25 80 MET A CA 1
ATOM 616 C C . MET A 1 80 ? 19.563 -6.068 -21.014 1.00 93.25 80 MET A C 1
ATOM 618 O O . MET A 1 80 ? 19.837 -4.910 -20.709 1.00 93.25 80 MET A O 1
ATOM 622 N N . SER A 1 81 ? 19.569 -6.489 -22.281 1.00 95.44 81 SER A N 1
ATOM 623 C CA . SER A 1 81 ? 19.696 -5.571 -23.418 1.00 95.44 81 SER A CA 1
ATOM 624 C C . SER A 1 81 ? 18.422 -4.742 -23.616 1.00 95.44 81 SER A C 1
ATOM 626 O O . SER A 1 81 ? 17.344 -5.145 -23.177 1.00 95.44 81 SER A O 1
ATOM 628 N N . ASP A 1 82 ? 18.515 -3.630 -24.348 1.00 94.00 82 ASP A N 1
ATOM 629 C CA . ASP A 1 82 ? 17.348 -2.803 -24.692 1.00 94.00 82 ASP A CA 1
ATOM 630 C C . ASP A 1 82 ? 16.243 -3.616 -25.393 1.00 94.00 82 ASP A C 1
ATOM 632 O O . ASP A 1 82 ? 15.066 -3.496 -25.053 1.00 94.00 82 ASP A O 1
ATOM 636 N N . GLU A 1 83 ? 16.619 -4.511 -26.314 1.00 95.12 83 GLU A N 1
ATOM 637 C CA . GLU A 1 83 ? 15.694 -5.428 -26.999 1.00 95.12 83 GLU A CA 1
ATOM 638 C C . GLU A 1 83 ? 14.968 -6.340 -25.994 1.00 95.12 83 GLU A C 1
ATOM 640 O O . GLU A 1 83 ? 13.747 -6.501 -26.049 1.00 95.12 83 GLU A O 1
ATOM 645 N N . ALA A 1 84 ? 15.706 -6.902 -25.029 1.00 93.69 84 ALA A N 1
ATOM 646 C CA . ALA A 1 84 ? 15.141 -7.751 -23.984 1.00 93.69 84 ALA A CA 1
ATOM 647 C C . ALA A 1 84 ? 14.210 -6.962 -23.051 1.00 93.69 84 ALA A C 1
ATOM 649 O O . ALA A 1 84 ? 13.161 -7.471 -22.674 1.00 93.69 84 ALA A O 1
ATOM 650 N N . ILE A 1 85 ? 14.536 -5.704 -22.727 1.00 90.56 85 ILE A N 1
ATOM 651 C CA . ILE A 1 85 ? 13.685 -4.810 -21.922 1.00 90.56 85 ILE A CA 1
ATOM 652 C C . ILE A 1 85 ? 12.359 -4.510 -22.638 1.00 90.56 85 ILE A C 1
ATOM 654 O O . ILE A 1 85 ? 11.316 -4.402 -21.984 1.00 90.56 85 ILE A O 1
ATOM 658 N N . LEU A 1 86 ? 12.367 -4.363 -23.962 1.00 90.94 86 LEU A N 1
ATOM 659 C CA . LEU A 1 86 ? 11.165 -4.053 -24.742 1.00 90.94 86 LEU A CA 1
ATOM 660 C C . LEU A 1 86 ? 10.293 -5.284 -25.039 1.00 90.94 86 LEU A C 1
ATOM 662 O O . LEU A 1 86 ? 9.100 -5.125 -25.281 1.00 90.94 86 LEU A O 1
ATOM 666 N N . SER A 1 87 ? 10.862 -6.489 -24.980 1.00 93.25 87 SER A N 1
ATOM 667 C CA . SER A 1 87 ? 10.188 -7.758 -25.304 1.00 93.25 87 SER A CA 1
ATOM 668 C C . SER A 1 87 ? 9.788 -8.597 -24.083 1.00 93.25 87 SER A C 1
ATOM 670 O O . SER A 1 87 ? 9.442 -9.766 -24.226 1.00 93.25 87 SER A O 1
ATOM 672 N N . ARG A 1 88 ? 9.820 -8.016 -22.877 1.00 93.94 88 ARG A N 1
ATOM 673 C CA . ARG A 1 88 ? 9.463 -8.721 -21.635 1.00 93.94 88 ARG A CA 1
ATOM 674 C C . ARG A 1 88 ? 8.022 -9.216 -21.641 1.00 93.94 88 ARG A C 1
ATOM 676 O O . ARG A 1 88 ? 7.099 -8.455 -21.934 1.00 93.94 88 ARG A O 1
ATOM 683 N N . ASP A 1 89 ? 7.845 -10.446 -21.173 1.00 94.81 89 ASP A N 1
ATOM 684 C CA . ASP A 1 89 ? 6.528 -11.010 -20.912 1.00 94.81 89 ASP A CA 1
ATOM 685 C C . ASP A 1 89 ? 5.820 -10.261 -19.780 1.00 94.81 89 ASP A C 1
ATOM 687 O O . ASP A 1 89 ? 6.400 -9.969 -18.728 1.00 94.81 89 ASP A O 1
ATOM 691 N N . ILE A 1 90 ? 4.543 -9.962 -20.013 1.00 96.44 90 ILE A N 1
ATOM 692 C CA . ILE A 1 90 ? 3.644 -9.365 -19.030 1.00 96.44 90 ILE A CA 1
ATOM 693 C C . ILE A 1 90 ? 2.828 -10.489 -18.401 1.00 96.44 90 ILE A C 1
ATOM 695 O O . ILE A 1 90 ? 2.072 -11.178 -19.083 1.00 96.44 90 ILE A O 1
ATOM 699 N N . GLU A 1 91 ? 2.936 -10.638 -17.086 1.00 96.75 91 GLU A N 1
ATOM 700 C CA . GLU A 1 91 ? 2.187 -11.636 -16.330 1.00 96.75 91 GLU A CA 1
ATOM 701 C C . GLU A 1 91 ? 1.014 -10.984 -15.601 1.00 96.75 91 GLU A C 1
ATOM 703 O O . GLU A 1 91 ? 1.195 -10.013 -14.864 1.00 96.75 91 GLU A O 1
ATOM 708 N N . TYR A 1 92 ? -0.188 -11.534 -15.774 1.00 96.25 92 TYR A N 1
ATOM 709 C CA . TYR A 1 92 ? -1.354 -11.164 -14.973 1.00 96.25 92 TYR A CA 1
ATOM 710 C C . TYR A 1 92 ? -1.183 -11.640 -13.526 1.00 96.25 92 TYR A C 1
ATOM 712 O O . TYR A 1 92 ? -0.665 -12.731 -13.277 1.00 96.25 92 TYR A O 1
ATOM 720 N N . ILE A 1 93 ? -1.611 -10.821 -12.567 1.00 95.19 93 ILE A N 1
ATOM 721 C CA . ILE A 1 93 ? -1.649 -11.184 -11.152 1.00 95.19 93 ILE A CA 1
ATOM 722 C C . ILE A 1 93 ? -3.105 -11.443 -10.774 1.00 95.19 93 ILE A C 1
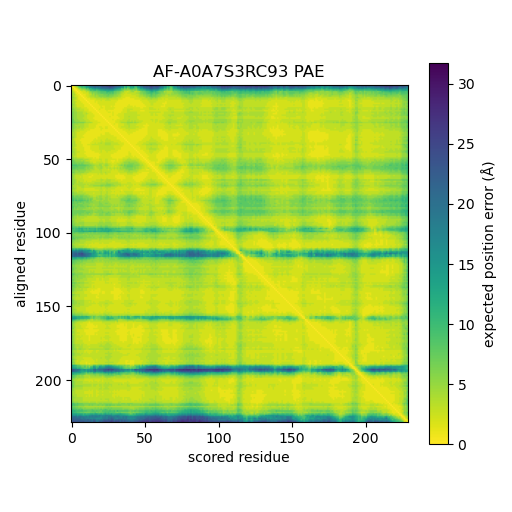ATOM 724 O O . ILE A 1 93 ? -3.937 -10.540 -10.844 1.00 95.19 93 ILE A O 1
ATOM 728 N N . GLU A 1 94 ? -3.391 -12.672 -10.347 1.00 94.62 94 GLU A N 1
ATOM 729 C CA . GLU A 1 94 ? -4.722 -13.053 -9.877 1.00 94.62 94 GLU A CA 1
ATOM 730 C C . GLU A 1 94 ? -5.143 -12.200 -8.665 1.00 94.62 94 GLU A C 1
ATOM 732 O O . GLU A 1 94 ? -4.383 -12.117 -7.693 1.00 94.62 94 GLU A O 1
ATOM 737 N N . PRO A 1 95 ? -6.334 -11.572 -8.689 1.00 94.12 95 PRO A N 1
ATOM 738 C CA . PRO A 1 95 ? -6.829 -10.755 -7.589 1.00 94.12 95 PRO A CA 1
ATOM 739 C C . PRO A 1 95 ? -7.136 -11.609 -6.352 1.00 94.12 95 PRO A C 1
ATOM 741 O O . PRO A 1 95 ? -7.201 -12.839 -6.396 1.00 94.12 95 PRO A O 1
ATOM 744 N N . PHE A 1 96 ? -7.347 -10.955 -5.212 1.00 93.00 96 PHE A N 1
ATOM 745 C CA . PHE A 1 96 ? -7.646 -11.668 -3.975 1.00 93.00 96 PHE A CA 1
ATOM 746 C C . PHE A 1 96 ? -8.997 -12.392 -4.040 1.00 93.00 96 PHE A C 1
ATOM 748 O O . PHE A 1 96 ? -9.943 -11.946 -4.685 1.00 93.00 96 PHE A O 1
ATOM 755 N N . ASN A 1 97 ? -9.143 -13.480 -3.278 1.00 88.62 97 ASN A N 1
ATOM 756 C CA . ASN A 1 97 ? -10.453 -14.103 -3.103 1.00 88.62 97 ASN A CA 1
ATOM 757 C C . ASN A 1 97 ? -11.414 -13.119 -2.402 1.00 88.62 97 ASN A C 1
ATOM 759 O O . ASN A 1 97 ? -11.151 -12.660 -1.286 1.00 88.62 97 ASN A O 1
ATOM 763 N N . HIS A 1 98 ? -12.538 -12.814 -3.054 1.00 83.81 98 HIS A N 1
ATOM 764 C CA . HIS A 1 98 ? -13.601 -11.940 -2.552 1.00 83.81 98 HIS A CA 1
ATOM 765 C C . HIS A 1 98 ? -14.883 -12.700 -2.216 1.00 83.81 98 HIS A C 1
ATOM 767 O O . HIS A 1 98 ? -15.961 -12.116 -2.289 1.00 83.81 98 HIS A O 1
ATOM 773 N N . VAL A 1 99 ? -14.826 -13.988 -1.901 1.00 86.44 99 VAL A N 1
ATOM 774 C CA . VAL A 1 99 ? -16.028 -14.762 -1.547 1.00 86.44 99 VAL A CA 1
ATOM 775 C C . VAL A 1 99 ? -15.961 -15.253 -0.109 1.00 86.44 99 VAL A C 1
ATOM 777 O O . VAL A 1 99 ? -16.967 -15.229 0.592 1.00 86.44 99 VAL A O 1
ATOM 780 N N . GLU A 1 100 ? -14.774 -15.639 0.341 1.00 87.94 100 GLU A N 1
ATOM 781 C CA . GLU A 1 100 ? -14.564 -16.247 1.649 1.00 87.94 100 GLU A CA 1
ATOM 782 C C . GLU A 1 100 ? -14.539 -15.207 2.777 1.00 87.94 100 GLU A C 1
ATOM 784 O O . GLU A 1 100 ? -13.770 -14.240 2.739 1.00 87.94 100 GLU A O 1
ATOM 789 N N . GLU A 1 101 ? -15.392 -15.412 3.783 1.00 92.94 101 GLU A N 1
ATOM 790 C CA . GLU A 1 101 ? -15.349 -14.660 5.038 1.00 92.94 101 GLU A CA 1
ATOM 791 C C . GLU A 1 101 ? -14.179 -15.148 5.893 1.00 92.94 101 GLU A C 1
ATOM 793 O O . GLU A 1 101 ? -14.062 -16.355 6.122 1.00 92.94 101 GLU A O 1
ATOM 798 N N . PRO A 1 102 ? -13.304 -14.249 6.377 1.00 94.38 102 PRO A N 1
ATOM 799 C CA . PRO A 1 102 ? -12.284 -14.648 7.327 1.00 94.38 102 PRO A CA 1
ATOM 800 C C . PRO A 1 102 ? -12.957 -15.105 8.625 1.00 94.38 102 PRO A C 1
ATOM 802 O O . PRO A 1 102 ? -13.941 -14.510 9.072 1.00 94.38 102 PRO A O 1
ATOM 805 N N . ALA A 1 103 ? -12.405 -16.147 9.246 1.00 95.88 103 ALA A N 1
ATOM 806 C CA . ALA A 1 103 ? -12.851 -16.586 10.560 1.00 95.88 103 ALA A CA 1
ATOM 807 C C . ALA A 1 103 ? -12.743 -15.440 11.581 1.00 95.88 103 ALA A C 1
ATOM 809 O O . ALA A 1 103 ? -11.851 -14.589 11.492 1.00 95.88 103 ALA A O 1
ATOM 810 N N . GLU A 1 104 ? -13.638 -15.418 12.572 1.00 94.12 104 GLU A N 1
ATOM 811 C CA . GLU A 1 104 ? -13.637 -14.362 13.592 1.00 94.12 104 GLU A CA 1
ATOM 812 C C . GLU A 1 104 ? -12.336 -14.315 14.398 1.00 94.12 104 GLU A C 1
ATOM 814 O O . GLU A 1 104 ? -11.966 -13.240 14.864 1.00 94.12 104 GLU A O 1
ATOM 819 N N . ASP A 1 105 ? -11.619 -15.435 14.497 1.00 96.00 105 ASP A N 1
ATOM 820 C CA . ASP A 1 105 ? -10.323 -15.628 15.153 1.00 96.00 105 ASP A CA 1
ATOM 821 C C . ASP A 1 105 ? -9.145 -15.703 14.160 1.00 96.00 105 ASP A C 1
ATOM 823 O O . ASP A 1 105 ? -8.035 -16.080 14.534 1.00 96.00 105 ASP A O 1
ATOM 827 N N . HIS A 1 106 ? -9.336 -15.308 12.892 1.00 97.19 106 HIS A N 1
ATOM 828 C CA . HIS A 1 106 ? -8.250 -15.248 11.906 1.00 97.19 106 HIS A CA 1
ATOM 829 C C . HIS A 1 106 ? -7.078 -14.413 12.440 1.00 97.19 106 HIS A C 1
ATOM 831 O O . HIS A 1 106 ? -7.263 -13.255 12.828 1.00 97.19 106 HIS A O 1
ATOM 837 N N . LYS A 1 107 ? -5.863 -14.969 12.442 1.00 97.94 107 LYS A N 1
ATOM 838 C CA . LYS A 1 107 ? -4.656 -14.242 12.856 1.00 97.94 107 LYS A CA 1
ATOM 839 C C . LYS A 1 107 ? -4.259 -13.237 11.772 1.00 97.94 107 LYS A C 1
ATOM 841 O O . LYS A 1 107 ? -3.720 -13.621 10.736 1.00 97.94 107 LYS A O 1
ATOM 846 N N . ILE A 1 108 ? -4.523 -11.951 11.998 1.00 97.81 108 ILE A N 1
ATOM 847 C CA . ILE A 1 108 ? -4.308 -10.900 10.993 1.00 97.81 108 ILE A CA 1
ATOM 848 C C . ILE A 1 108 ? -2.812 -10.598 10.882 1.00 97.81 108 ILE A C 1
ATOM 850 O O . ILE A 1 108 ? -2.194 -10.152 11.847 1.00 97.81 108 ILE A O 1
ATOM 854 N N . ARG A 1 109 ? -2.222 -10.778 9.698 1.00 98.06 109 ARG A N 1
ATOM 855 C CA . ARG A 1 109 ? -0.836 -10.360 9.428 1.00 98.06 109 ARG A CA 1
ATOM 856 C C . ARG A 1 109 ? -0.809 -8.886 9.033 1.00 98.06 109 ARG A C 1
ATOM 858 O O . ARG A 1 109 ? -1.287 -8.531 7.956 1.00 98.06 109 ARG A O 1
ATOM 865 N N . VAL A 1 110 ? -0.251 -8.023 9.876 1.00 96.75 110 VAL A N 1
ATOM 866 C CA . VAL A 1 110 ? -0.193 -6.572 9.647 1.00 96.75 110 VAL A CA 1
ATOM 867 C C . VAL A 1 110 ? 1.224 -6.140 9.302 1.00 96.75 110 VAL A C 1
ATOM 869 O O . VAL A 1 110 ? 2.148 -6.289 10.102 1.00 96.75 110 VAL A O 1
ATOM 872 N N . ALA A 1 111 ? 1.383 -5.533 8.129 1.00 94.75 111 ALA A N 1
ATOM 873 C CA . ALA A 1 111 ? 2.591 -4.818 7.764 1.00 94.75 111 ALA A CA 1
ATOM 874 C C . ALA A 1 111 ? 2.741 -3.551 8.619 1.00 94.75 111 ALA A C 1
ATOM 876 O O . ALA A 1 111 ? 1.898 -2.654 8.575 1.00 94.75 111 ALA A O 1
ATOM 877 N N . ALA A 1 112 ? 3.847 -3.449 9.354 1.00 85.94 112 ALA A N 1
ATOM 878 C CA . ALA A 1 112 ? 4.189 -2.283 10.166 1.00 85.94 112 ALA A CA 1
ATOM 879 C C . ALA A 1 112 ? 5.605 -1.788 9.851 1.00 85.94 112 ALA A C 1
ATOM 881 O O . ALA A 1 112 ? 6.440 -2.531 9.339 1.00 85.94 112 ALA A O 1
ATOM 882 N N . SER A 1 113 ? 5.892 -0.520 10.157 1.00 78.94 113 SER A N 1
ATOM 883 C CA . SER A 1 113 ? 7.227 0.046 9.930 1.00 78.94 113 SER A CA 1
ATOM 884 C C . SER A 1 113 ? 8.296 -0.626 10.805 1.00 78.94 113 SER A C 1
ATOM 886 O O . SER A 1 113 ? 8.061 -0.923 11.978 1.00 78.94 113 SER A O 1
ATOM 888 N N . LEU A 1 114 ? 9.498 -0.815 10.248 1.00 66.75 114 LEU A N 1
ATOM 889 C CA . LEU A 1 114 ? 10.682 -1.288 10.978 1.00 66.75 114 LEU A CA 1
ATOM 890 C C . LEU A 1 114 ? 11.202 -0.257 11.987 1.00 66.75 114 LEU A C 1
ATOM 892 O O . LEU A 1 114 ? 11.709 -0.628 13.041 1.00 66.75 114 LEU A O 1
ATOM 896 N N . SER A 1 115 ? 11.105 1.033 11.659 1.00 58.56 115 SER A N 1
ATOM 897 C CA . SER A 1 115 ? 11.853 2.088 12.347 1.00 58.56 115 SER A CA 1
ATOM 898 C C . SER A 1 115 ? 11.110 2.728 13.514 1.00 58.56 115 SER A C 1
ATOM 900 O O . SER A 1 115 ? 11.770 3.166 14.452 1.00 58.56 115 SER A O 1
ATOM 902 N N . HIS A 1 116 ? 9.776 2.801 13.485 1.00 62.41 116 HIS A N 1
ATOM 903 C CA . HIS A 1 116 ? 8.970 3.513 14.484 1.00 62.41 116 HIS A CA 1
ATOM 904 C C . HIS A 1 116 ? 7.717 2.706 14.842 1.00 62.41 116 HIS A C 1
ATOM 906 O O . HIS A 1 116 ? 6.850 2.487 13.996 1.00 62.41 116 HIS A O 1
ATOM 912 N N . PHE A 1 117 ? 7.617 2.295 16.108 1.00 71.69 117 PHE A N 1
ATOM 913 C CA . PHE A 1 117 ? 6.432 1.660 16.685 1.00 71.69 117 PHE A CA 1
ATOM 914 C C . PHE A 1 117 ? 5.868 2.602 17.754 1.00 71.69 117 PHE A C 1
ATOM 916 O O . PHE A 1 117 ? 6.437 2.737 18.833 1.00 71.69 117 PHE A O 1
ATOM 923 N N . SER A 1 118 ? 4.825 3.355 17.405 1.00 81.50 118 SER A N 1
ATOM 924 C CA . SER A 1 118 ? 4.178 4.306 18.312 1.00 81.50 118 SER A CA 1
ATOM 925 C C . SER A 1 118 ? 3.192 3.617 19.261 1.00 81.50 118 SER A C 1
ATOM 927 O O . SER A 1 118 ? 2.687 2.535 18.979 1.00 81.50 118 SER A O 1
ATOM 929 N N . LYS A 1 119 ? 2.824 4.300 20.349 1.00 85.25 119 LYS A N 1
ATOM 930 C CA . LYS A 1 119 ? 1.741 3.849 21.239 1.00 85.25 119 LYS A CA 1
ATOM 931 C C . LYS A 1 119 ? 0.424 3.594 20.484 1.00 85.25 119 LYS A C 1
ATOM 933 O O . LYS A 1 119 ? -0.292 2.652 20.778 1.00 85.25 119 LYS A O 1
ATOM 938 N N . GLN A 1 120 ? 0.136 4.403 19.463 1.00 86.44 120 GLN A N 1
ATOM 939 C CA . GLN A 1 120 ? -1.078 4.258 18.654 1.00 86.44 120 GLN A CA 1
ATOM 940 C C . GLN A 1 120 ? -1.107 2.940 17.877 1.00 86.44 120 GLN A C 1
ATOM 942 O O . GLN A 1 120 ? -2.151 2.305 17.814 1.00 86.44 120 GLN A O 1
ATOM 947 N N . ILE A 1 121 ? 0.013 2.510 17.276 1.00 87.81 121 ILE A N 1
ATOM 948 C CA . ILE A 1 121 ? 0.020 1.215 16.584 1.00 87.81 121 ILE A CA 1
ATOM 949 C C . ILE A 1 121 ? -0.101 0.069 17.596 1.00 87.81 121 ILE A C 1
ATOM 951 O O . ILE A 1 121 ? -0.803 -0.888 17.311 1.00 87.81 121 ILE A O 1
ATOM 955 N N . GLU A 1 122 ? 0.483 0.187 18.791 1.00 89.31 122 GLU A N 1
ATOM 956 C CA . GLU A 1 122 ? 0.324 -0.799 19.870 1.00 89.31 122 GLU A CA 1
ATOM 957 C C . GLU A 1 122 ? -1.143 -0.963 20.300 1.00 89.31 122 GLU A C 1
ATOM 959 O O . GLU A 1 122 ? -1.639 -2.085 20.374 1.00 89.31 122 GLU A O 1
ATOM 964 N N . GLU A 1 123 ? -1.864 0.145 20.495 1.00 92.00 123 GLU A N 1
ATOM 965 C CA . GLU A 1 123 ? -3.302 0.137 20.796 1.00 92.00 123 GLU A CA 1
ATOM 966 C C . GLU A 1 123 ? -4.109 -0.564 19.691 1.00 92.00 123 GLU A C 1
ATOM 968 O O . GLU A 1 123 ? -4.970 -1.389 19.993 1.00 92.00 123 GLU A O 1
ATOM 973 N N . ILE A 1 124 ? -3.796 -0.297 18.415 1.00 92.62 124 ILE A N 1
ATOM 974 C CA . ILE A 1 124 ? -4.453 -0.963 17.277 1.00 92.62 124 ILE A CA 1
ATOM 975 C C . ILE A 1 124 ? -4.172 -2.461 17.283 1.00 92.62 124 ILE A C 1
ATOM 977 O O . ILE A 1 124 ? -5.103 -3.244 17.142 1.00 92.62 124 ILE A O 1
ATOM 981 N N . ILE A 1 125 ? -2.907 -2.859 17.433 1.00 93.31 125 ILE A N 1
ATOM 982 C CA . ILE A 1 125 ? -2.487 -4.265 17.443 1.00 93.31 125 ILE A CA 1
ATOM 983 C C . ILE A 1 125 ? -3.221 -5.030 18.548 1.00 93.31 125 ILE A C 1
ATOM 985 O O . ILE A 1 125 ? -3.764 -6.096 18.273 1.00 93.31 125 ILE A O 1
ATOM 989 N N . ASN A 1 126 ? -3.312 -4.466 19.755 1.00 93.94 126 ASN A N 1
ATOM 990 C CA . ASN A 1 126 ? -4.041 -5.086 20.862 1.00 93.94 126 ASN A CA 1
ATOM 991 C C . ASN A 1 126 ? -5.545 -5.214 20.573 1.00 93.94 126 ASN A C 1
ATOM 993 O O . ASN A 1 126 ? -6.157 -6.208 20.949 1.00 93.94 126 ASN A O 1
ATOM 997 N N . ALA A 1 127 ? -6.145 -4.229 19.899 1.00 95.69 127 ALA A N 1
ATOM 998 C CA . ALA A 1 127 ? -7.566 -4.265 19.566 1.00 95.69 127 ALA A CA 1
ATOM 999 C C . ALA A 1 127 ? -7.909 -5.298 18.480 1.00 95.69 127 ALA A C 1
ATOM 1001 O O . ALA A 1 127 ? -9.023 -5.809 18.462 1.00 95.69 127 ALA A O 1
ATOM 1002 N N . ILE A 1 128 ? -6.977 -5.617 17.575 1.00 96.31 128 ILE A N 1
ATOM 1003 C CA . ILE A 1 128 ? -7.227 -6.521 16.439 1.00 96.31 128 ILE A CA 1
ATOM 1004 C C . ILE A 1 128 ? -6.762 -7.965 16.659 1.00 96.31 128 ILE A C 1
ATOM 1006 O O . ILE A 1 128 ? -6.693 -8.728 15.694 1.00 96.31 128 ILE A O 1
ATOM 1010 N N . ASP A 1 129 ? -6.459 -8.351 17.896 1.00 95.06 129 ASP A N 1
ATOM 1011 C CA . ASP A 1 129 ? -6.019 -9.702 18.255 1.00 95.06 129 ASP A CA 1
ATOM 1012 C C . ASP A 1 129 ? -7.008 -10.800 17.772 1.00 95.06 129 ASP A C 1
ATOM 1014 O O . ASP A 1 129 ? -8.221 -10.562 17.759 1.00 95.06 129 ASP A O 1
ATOM 1018 N N . PRO A 1 130 ? -6.540 -11.988 17.325 1.00 97.31 130 PRO A N 1
ATOM 1019 C CA . PRO A 1 130 ? -5.143 -12.397 17.154 1.00 97.31 130 PRO A CA 1
ATOM 1020 C C . PRO A 1 130 ? -4.453 -11.722 15.965 1.00 97.31 130 PRO A C 1
ATOM 1022 O O . PRO A 1 130 ? -5.016 -11.601 14.872 1.00 97.31 130 PRO A O 1
ATOM 1025 N N . VAL A 1 131 ? -3.194 -11.323 16.167 1.00 96.75 131 VAL A N 1
ATOM 1026 C CA . VAL A 1 131 ? -2.415 -10.535 15.200 1.00 96.75 131 VAL A CA 1
ATOM 1027 C C . VAL A 1 131 ? -0.963 -11.009 15.085 1.00 96.75 131 VAL A C 1
ATOM 1029 O O . VAL A 1 131 ? -0.349 -11.495 16.033 1.00 96.75 131 VAL A O 1
ATOM 1032 N N . GLU A 1 132 ? -0.391 -10.865 13.895 1.00 96.50 132 GLU A N 1
ATOM 1033 C CA . GLU A 1 132 ? 1.032 -11.033 13.620 1.00 96.50 132 GLU A CA 1
ATOM 1034 C C . GLU A 1 132 ? 1.596 -9.760 12.999 1.00 96.50 132 GLU A C 1
ATOM 1036 O O . GLU A 1 132 ? 1.144 -9.318 11.944 1.00 96.50 132 GLU A O 1
ATOM 1041 N N . ILE A 1 133 ? 2.606 -9.169 13.632 1.00 94.19 133 ILE A N 1
ATOM 1042 C CA . ILE A 1 133 ? 3.265 -7.979 13.095 1.00 94.19 133 ILE A CA 1
ATOM 1043 C C . ILE A 1 133 ? 4.384 -8.411 12.151 1.00 94.19 133 ILE A C 1
ATOM 1045 O O . ILE A 1 133 ? 5.384 -8.983 12.583 1.00 94.19 133 ILE A O 1
ATOM 1049 N N . VAL A 1 134 ? 4.262 -8.041 10.880 1.00 95.06 134 VAL A N 1
ATOM 1050 C CA . VAL A 1 134 ? 5.301 -8.233 9.866 1.00 95.06 134 VAL A CA 1
ATOM 1051 C C . VAL A 1 134 ? 6.009 -6.898 9.651 1.00 95.06 134 VAL A C 1
ATOM 1053 O O . VAL A 1 134 ? 5.446 -5.948 9.102 1.00 95.06 134 VAL A O 1
ATOM 1056 N N . ARG A 1 135 ? 7.246 -6.779 10.141 1.00 92.12 135 ARG A N 1
ATOM 1057 C CA . ARG A 1 135 ? 7.989 -5.513 10.082 1.00 92.12 135 ARG A CA 1
ATOM 1058 C C . ARG A 1 135 ? 8.643 -5.328 8.715 1.00 92.12 135 ARG A C 1
ATOM 1060 O O . ARG A 1 135 ? 9.520 -6.096 8.338 1.00 92.12 135 ARG A O 1
ATOM 1067 N N . LEU A 1 136 ? 8.240 -4.279 8.003 1.00 93.50 136 LEU A N 1
ATOM 1068 C CA . LEU A 1 136 ? 8.661 -3.986 6.634 1.00 93.50 136 LEU A CA 1
ATOM 1069 C C . LEU A 1 136 ? 8.992 -2.493 6.458 1.00 93.50 136 LEU A C 1
ATOM 1071 O O . LEU A 1 136 ? 8.232 -1.596 6.853 1.00 93.50 136 LEU A O 1
ATOM 1075 N N . GLY A 1 137 ? 10.134 -2.226 5.826 1.00 92.88 137 GLY A N 1
ATOM 1076 C CA . GLY A 1 137 ? 10.542 -0.899 5.349 1.00 92.88 137 GLY A CA 1
ATOM 1077 C C . GLY A 1 137 ? 9.793 -0.493 4.076 1.00 92.88 137 GLY A C 1
ATOM 1078 O O . GLY A 1 137 ? 9.193 -1.361 3.446 1.00 92.88 137 GLY A O 1
ATOM 1079 N N . GLY A 1 138 ? 9.796 0.803 3.735 1.00 93.00 138 GLY A N 1
ATOM 1080 C CA . GLY A 1 138 ? 9.169 1.371 2.517 1.00 93.00 138 GLY A CA 1
ATOM 1081 C C . GLY A 1 138 ? 7.633 1.284 2.452 1.00 93.00 138 GLY A C 1
ATOM 1082 O O . GLY A 1 138 ? 7.038 0.263 2.814 1.00 93.00 138 GLY A O 1
ATOM 1083 N N . ALA A 1 139 ? 6.942 2.354 2.062 1.00 93.88 139 ALA A N 1
ATOM 1084 C CA . ALA A 1 139 ? 5.481 2.324 1.912 1.00 93.88 139 ALA A CA 1
ATOM 1085 C C . ALA A 1 139 ? 5.057 1.425 0.736 1.00 93.88 139 ALA A C 1
ATOM 1087 O O . ALA A 1 139 ? 4.153 0.592 0.877 1.00 93.88 139 ALA A O 1
ATOM 1088 N N . GLY A 1 140 ? 5.776 1.519 -0.383 1.00 95.88 140 GLY A N 1
ATOM 1089 C CA . GLY A 1 140 ? 5.596 0.691 -1.566 1.00 95.88 140 GLY A CA 1
ATOM 1090 C C . GLY A 1 140 ? 5.862 -0.780 -1.286 1.00 95.88 140 GLY A C 1
ATOM 1091 O O . GLY A 1 140 ? 5.022 -1.620 -1.598 1.00 95.88 140 GLY A O 1
ATOM 1092 N N . ASN A 1 141 ? 6.964 -1.110 -0.606 1.00 95.94 141 ASN A N 1
ATOM 1093 C CA . ASN A 1 141 ? 7.282 -2.500 -0.261 1.00 95.94 141 ASN A CA 1
ATOM 1094 C C . ASN A 1 141 ? 6.238 -3.140 0.680 1.00 95.94 141 ASN A C 1
ATOM 1096 O O . ASN A 1 141 ? 5.874 -4.307 0.501 1.00 95.94 141 ASN A O 1
ATOM 1100 N N . LYS A 1 142 ? 5.678 -2.385 1.636 1.00 95.69 142 LYS A N 1
ATOM 1101 C CA . LYS A 1 142 ? 4.550 -2.859 2.462 1.00 95.69 142 LYS A CA 1
ATOM 1102 C C . LYS A 1 142 ? 3.328 -3.215 1.620 1.00 95.69 142 LYS A C 1
ATOM 1104 O O . LYS A 1 142 ? 2.725 -4.266 1.825 1.00 95.69 142 LYS A O 1
ATOM 1109 N N . CYS A 1 143 ? 2.996 -2.379 0.644 1.00 95.50 143 CYS A N 1
ATOM 1110 C CA . CYS A 1 143 ? 1.884 -2.643 -0.260 1.00 95.50 143 CYS A CA 1
ATOM 1111 C C . CYS A 1 143 ? 2.181 -3.774 -1.252 1.00 95.50 143 CYS A C 1
ATOM 1113 O O . CYS A 1 143 ? 1.283 -4.551 -1.542 1.00 95.50 143 CYS A O 1
ATOM 1115 N N . CYS A 1 144 ? 3.421 -3.937 -1.723 1.00 94.75 144 CYS A N 1
ATOM 1116 C CA . CYS A 1 144 ? 3.807 -5.107 -2.515 1.00 94.75 144 CYS A CA 1
ATOM 1117 C C . CYS A 1 144 ? 3.578 -6.397 -1.721 1.00 94.75 144 CYS A C 1
ATOM 1119 O O . CYS A 1 144 ? 2.953 -7.323 -2.222 1.00 94.75 144 CYS A O 1
ATOM 1121 N N . ASN A 1 145 ? 4.017 -6.450 -0.462 1.00 95.69 145 ASN A N 1
ATOM 1122 C CA . ASN A 1 145 ? 3.774 -7.611 0.395 1.00 95.69 145 ASN A CA 1
ATOM 1123 C C . ASN A 1 145 ? 2.278 -7.876 0.615 1.00 95.69 145 ASN A C 1
ATOM 1125 O O . ASN A 1 145 ? 1.874 -9.035 0.685 1.00 95.69 145 ASN A O 1
ATOM 1129 N N . LEU A 1 146 ? 1.455 -6.827 0.677 1.00 95.81 146 LEU A N 1
ATOM 1130 C CA . LEU A 1 146 ? 0.002 -6.974 0.703 1.00 95.81 146 LEU A CA 1
ATOM 1131 C C . LEU A 1 146 ? -0.521 -7.544 -0.623 1.00 95.81 146 LEU A C 1
ATOM 1133 O O . LEU A 1 146 ? -1.220 -8.549 -0.594 1.00 95.81 146 LEU A O 1
ATOM 1137 N N . ALA A 1 147 ? -0.133 -6.967 -1.765 1.00 93.25 147 ALA A N 1
ATOM 1138 C CA . ALA A 1 147 ? -0.516 -7.408 -3.111 1.00 93.25 147 ALA A CA 1
ATOM 1139 C C . ALA A 1 147 ? -0.174 -8.886 -3.373 1.00 93.25 147 ALA A C 1
ATOM 1141 O O . ALA A 1 147 ? -0.953 -9.595 -3.994 1.00 93.25 147 ALA A O 1
ATOM 1142 N N . TYR A 1 148 ? 0.955 -9.373 -2.852 1.00 91.62 148 TYR A N 1
ATOM 1143 C CA . TYR A 1 148 ? 1.361 -10.778 -2.975 1.00 91.62 148 TYR A CA 1
ATOM 1144 C C . TYR A 1 148 ? 0.759 -11.712 -1.915 1.00 91.62 148 TYR A C 1
ATOM 1146 O O . TYR A 1 148 ? 1.055 -12.902 -1.918 1.00 91.62 148 TYR A O 1
ATOM 1154 N N . GLY A 1 149 ? -0.069 -11.205 -0.995 1.00 92.69 149 GLY A N 1
ATOM 1155 C CA . GLY A 1 149 ? -0.699 -12.014 0.053 1.00 92.69 149 GLY A CA 1
ATOM 1156 C C . GLY A 1 149 ? 0.240 -12.438 1.192 1.00 92.69 149 GLY A C 1
ATOM 1157 O O . GLY A 1 149 ? -0.134 -13.279 2.018 1.00 92.69 149 GLY A O 1
ATOM 1158 N N . ASN A 1 150 ? 1.436 -11.845 1.285 1.00 95.31 150 ASN A N 1
ATOM 1159 C CA . ASN A 1 150 ? 2.383 -12.080 2.383 1.00 95.31 150 ASN A CA 1
ATOM 1160 C C . ASN A 1 150 ? 1.882 -11.479 3.706 1.00 95.31 150 ASN A C 1
ATOM 1162 O O . ASN A 1 150 ? 2.211 -11.975 4.782 1.00 95.31 150 ASN A O 1
ATOM 1166 N N . VAL A 1 151 ? 1.063 -10.429 3.625 1.00 97.44 151 VAL A N 1
ATOM 1167 C CA . VAL A 1 151 ? 0.339 -9.828 4.753 1.00 97.44 151 VAL A CA 1
ATOM 1168 C C . VAL A 1 151 ? -1.143 -9.683 4.407 1.00 97.44 151 VAL A C 1
ATOM 1170 O O . VAL A 1 151 ? -1.526 -9.738 3.241 1.00 97.44 151 VAL A O 1
ATOM 1173 N N . ASP A 1 152 ? -1.981 -9.483 5.420 1.00 97.25 152 ASP A N 1
ATOM 1174 C CA . ASP A 1 152 ? -3.426 -9.287 5.260 1.00 97.25 152 ASP A CA 1
ATOM 1175 C C . ASP A 1 152 ? -3.825 -7.808 5.271 1.00 97.25 152 ASP A C 1
ATOM 1177 O O . ASP A 1 152 ? -4.874 -7.437 4.733 1.00 97.25 152 ASP A O 1
ATOM 1181 N N . SER A 1 153 ? -2.987 -6.963 5.878 1.00 97.25 153 SER A N 1
ATOM 1182 C CA . SER A 1 153 ? -3.248 -5.539 6.023 1.00 97.25 153 SER A CA 1
ATOM 1183 C C . SER A 1 153 ? -1.978 -4.698 6.119 1.00 97.25 153 SER A C 1
ATOM 1185 O O . SER A 1 153 ? -0.929 -5.171 6.554 1.00 97.25 153 SER A O 1
ATOM 1187 N N . TYR A 1 154 ? -2.101 -3.421 5.759 1.00 96.31 154 TYR A N 1
ATOM 1188 C CA . TYR A 1 154 ? -1.158 -2.368 6.120 1.00 96.31 154 TYR A CA 1
ATOM 1189 C C . TYR A 1 154 ? -1.918 -1.251 6.849 1.00 96.31 154 TYR A C 1
ATOM 1191 O O . TYR A 1 154 ? -2.794 -0.606 6.272 1.00 96.31 154 TYR A O 1
ATOM 1199 N N . ILE A 1 155 ? -1.572 -1.024 8.120 1.00 94.19 155 ILE A N 1
ATOM 1200 C CA . ILE A 1 155 ? -2.161 0.025 8.960 1.00 94.19 155 ILE A CA 1
ATOM 1201 C C . ILE A 1 155 ? -1.080 1.043 9.329 1.00 94.19 155 ILE A C 1
ATOM 1203 O O . ILE A 1 155 ? 0.011 0.682 9.777 1.00 94.19 155 ILE A O 1
ATOM 1207 N N . HIS A 1 156 ? -1.377 2.330 9.152 1.00 91.38 156 HIS A N 1
ATOM 1208 C CA . HIS A 1 156 ? -0.463 3.420 9.487 1.00 91.38 156 HIS A CA 1
ATOM 1209 C C . HIS A 1 156 ? -1.215 4.565 10.178 1.00 91.38 156 HIS A C 1
ATOM 1211 O O . HIS A 1 156 ? -1.850 5.370 9.499 1.00 91.38 156 HIS A O 1
ATOM 1217 N N . PRO A 1 157 ? -1.164 4.671 11.518 1.00 87.62 157 PRO A N 1
ATOM 1218 C CA . PRO A 1 157 ? -1.996 5.617 12.257 1.00 87.62 157 PRO A CA 1
ATOM 1219 C C . PRO A 1 157 ? -1.391 7.021 12.433 1.00 87.62 157 PRO A C 1
ATOM 1221 O O . PRO A 1 157 ? -1.829 7.770 13.301 1.00 87.62 157 PRO A O 1
ATOM 1224 N N . SER A 1 158 ? -0.375 7.395 11.649 1.00 79.75 158 SER A N 1
ATOM 1225 C CA . SER A 1 158 ? 0.323 8.681 11.783 1.00 79.75 158 SER A CA 1
ATOM 1226 C C . SER A 1 158 ? 0.354 9.469 10.461 1.00 79.75 158 SER A C 1
ATOM 1228 O O . SER A 1 158 ? 0.209 8.884 9.388 1.00 79.75 158 SER A O 1
ATOM 1230 N N . PRO A 1 159 ? 0.547 10.804 10.493 1.00 74.06 159 PRO A N 1
ATOM 1231 C CA . PRO A 1 159 ? 0.533 11.657 9.296 1.00 74.06 159 PRO A CA 1
ATOM 1232 C C . PRO A 1 159 ? 1.845 11.594 8.483 1.00 74.06 159 PRO A C 1
ATOM 1234 O O . PRO A 1 159 ? 2.169 12.532 7.751 1.00 74.06 159 PRO A O 1
ATOM 1237 N N . GLY A 1 160 ? 2.651 10.542 8.669 1.00 80.75 160 GLY A N 1
ATOM 1238 C CA . GLY A 1 160 ? 3.979 10.419 8.064 1.00 80.75 160 GLY A CA 1
ATOM 1239 C C . GLY A 1 160 ? 3.938 10.218 6.551 1.00 80.75 160 GLY A C 1
ATOM 1240 O O . GLY A 1 160 ? 4.821 10.715 5.858 1.00 80.75 160 GLY A O 1
ATOM 1241 N N . LEU A 1 161 ? 2.894 9.549 6.056 1.00 88.25 161 LEU A N 1
ATOM 1242 C CA . LEU A 1 161 ? 2.715 9.255 4.636 1.00 88.25 161 LEU A CA 1
ATOM 1243 C C . LEU A 1 161 ? 2.292 10.492 3.840 1.00 88.25 161 LEU A C 1
ATOM 1245 O O . LEU A 1 161 ? 1.499 11.328 4.287 1.00 88.25 161 LEU A O 1
ATOM 1249 N N . LYS A 1 162 ? 2.810 10.573 2.622 1.00 91.56 162 LYS A N 1
ATOM 1250 C CA . LYS A 1 162 ? 2.531 11.588 1.612 1.00 91.56 162 LYS A CA 1
ATOM 1251 C C . LYS A 1 162 ? 1.736 10.985 0.459 1.00 91.56 162 LYS A C 1
ATOM 1253 O O . LYS A 1 162 ? 1.617 9.772 0.317 1.00 91.56 162 LYS A O 1
ATOM 1258 N N . ASN A 1 163 ? 1.202 11.851 -0.399 1.00 93.88 163 ASN A N 1
ATOM 1259 C CA . ASN A 1 163 ? 0.422 11.426 -1.563 1.00 93.88 163 ASN A CA 1
ATOM 1260 C C . ASN A 1 163 ? 1.241 10.544 -2.518 1.00 93.88 163 ASN A C 1
ATOM 1262 O O . ASN A 1 163 ? 0.720 9.554 -3.032 1.00 93.88 163 ASN A O 1
ATOM 1266 N N . TRP A 1 164 ? 2.524 10.868 -2.713 1.00 95.06 164 TRP A N 1
ATOM 1267 C CA . TRP A 1 164 ? 3.438 10.078 -3.540 1.00 95.06 164 TRP A CA 1
ATOM 1268 C C . TRP A 1 164 ? 3.761 8.700 -2.951 1.00 95.06 164 TRP A C 1
ATOM 1270 O O . TRP A 1 164 ? 3.877 7.752 -3.722 1.00 95.06 164 TRP A O 1
ATOM 1280 N N . ASP A 1 165 ? 3.757 8.549 -1.622 1.00 94.81 165 ASP A N 1
ATOM 1281 C CA . ASP A 1 165 ? 3.987 7.257 -0.957 1.00 94.81 165 ASP A CA 1
ATOM 1282 C C . ASP A 1 165 ? 2.851 6.248 -1.208 1.00 94.81 165 ASP A C 1
ATOM 1284 O O . ASP A 1 165 ? 3.063 5.039 -1.122 1.00 94.81 165 ASP A O 1
ATOM 1288 N N . LEU A 1 166 ? 1.621 6.721 -1.471 1.00 94.88 166 LEU A N 1
ATOM 1289 C CA . LEU A 1 166 ? 0.422 5.869 -1.505 1.00 94.88 166 LEU A CA 1
ATOM 1290 C C . LEU A 1 166 ? -0.378 5.883 -2.807 1.00 94.88 166 LEU A C 1
ATOM 1292 O O . LEU A 1 166 ? -1.132 4.939 -3.018 1.00 94.88 166 LEU A O 1
ATOM 1296 N N . CYS A 1 167 ? -0.263 6.882 -3.686 1.00 96.56 167 CYS A N 1
ATOM 1297 C CA . CYS A 1 167 ? -1.120 6.938 -4.880 1.00 96.56 167 CYS A CA 1
ATOM 1298 C C . CYS A 1 167 ? -0.928 5.720 -5.798 1.00 96.56 167 CYS A C 1
ATOM 1300 O O . CYS A 1 167 ? -1.906 5.131 -6.268 1.00 96.56 167 CYS A O 1
ATOM 1302 N N . ALA A 1 168 ? 0.327 5.333 -6.050 1.00 98.06 168 ALA A N 1
ATOM 1303 C CA . ALA A 1 168 ? 0.622 4.160 -6.867 1.00 98.06 168 ALA A CA 1
ATOM 1304 C C . ALA A 1 168 ? 0.259 2.860 -6.132 1.00 98.06 168 ALA A C 1
ATOM 1306 O O . ALA A 1 168 ? -0.513 2.070 -6.680 1.00 98.06 168 ALA A O 1
ATOM 1307 N N . PRO A 1 169 ? 0.723 2.645 -4.883 1.00 96.88 169 PRO A N 1
ATOM 1308 C CA . PRO A 1 169 ? 0.420 1.408 -4.179 1.00 96.88 169 PRO A CA 1
ATOM 1309 C C . PRO A 1 169 ? -1.071 1.178 -3.913 1.00 96.88 169 PRO A C 1
ATOM 1311 O O . PRO A 1 169 ? -1.548 0.061 -4.088 1.00 96.88 169 PRO A O 1
ATOM 1314 N N . GLU A 1 170 ? -1.837 2.214 -3.556 1.00 96.88 170 GLU A N 1
ATOM 1315 C CA . GLU A 1 170 ? -3.285 2.089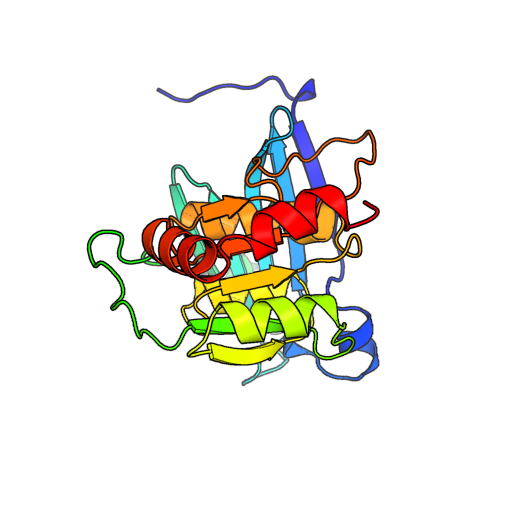 -3.353 1.00 96.88 170 GLU A CA 1
ATOM 1316 C C . GLU A 1 170 ? -3.998 1.657 -4.644 1.00 96.88 170 GLU A C 1
ATOM 1318 O O . GLU A 1 170 ? -4.874 0.794 -4.594 1.00 96.88 170 GLU A O 1
ATOM 1323 N N . SER A 1 171 ? -3.592 2.194 -5.803 1.00 97.19 171 SER A N 1
ATOM 1324 C CA . SER A 1 171 ? -4.140 1.778 -7.104 1.00 97.19 171 SER A CA 1
ATOM 1325 C C . SER A 1 171 ? -3.916 0.289 -7.361 1.00 97.19 171 SER A C 1
ATOM 1327 O O . SER A 1 171 ? -4.827 -0.392 -7.824 1.00 97.19 171 SER A O 1
ATOM 1329 N N . LEU A 1 172 ? -2.729 -0.230 -7.025 1.00 96.69 172 LEU A N 1
ATOM 1330 C CA . LEU A 1 172 ? -2.420 -1.655 -7.168 1.00 96.69 172 LEU A CA 1
ATOM 1331 C C . LEU A 1 172 ? -3.243 -2.519 -6.219 1.00 96.69 172 LEU A C 1
ATOM 1333 O O . LEU A 1 172 ? -3.774 -3.545 -6.629 1.00 96.69 172 LEU A O 1
ATOM 1337 N N . ILE A 1 173 ? -3.395 -2.101 -4.962 1.00 96.94 173 ILE A N 1
ATOM 1338 C CA . ILE A 1 173 ? -4.232 -2.836 -4.013 1.00 96.94 173 ILE A CA 1
ATOM 1339 C C . ILE A 1 173 ? -5.683 -2.874 -4.495 1.00 96.94 173 ILE A C 1
ATOM 1341 O O . ILE A 1 173 ? -6.298 -3.935 -4.450 1.00 96.94 173 ILE A O 1
ATOM 1345 N N . LYS A 1 174 ? -6.215 -1.771 -5.034 1.00 96.56 174 LYS A N 1
ATOM 1346 C CA . LYS A 1 174 ? -7.551 -1.747 -5.652 1.00 96.56 174 LYS A CA 1
ATOM 1347 C C . LYS A 1 174 ? -7.644 -2.639 -6.892 1.00 96.56 174 LYS A C 1
ATOM 1349 O O . LYS A 1 174 ? -8.660 -3.298 -7.067 1.00 96.56 174 LYS A O 1
ATOM 1354 N N . ALA A 1 175 ? -6.597 -2.697 -7.716 1.00 96.25 175 ALA A N 1
ATOM 1355 C CA . ALA A 1 175 ? -6.508 -3.597 -8.870 1.00 96.25 175 ALA A CA 1
ATOM 1356 C C . ALA A 1 175 ? -6.568 -5.081 -8.473 1.00 96.25 175 ALA A C 1
ATOM 1358 O O . ALA A 1 175 ? -7.117 -5.898 -9.203 1.00 96.25 175 ALA A O 1
ATOM 1359 N N . MET A 1 176 ? -6.069 -5.407 -7.282 1.00 95.75 176 MET A N 1
ATOM 1360 C CA . MET A 1 176 ? -6.178 -6.734 -6.673 1.00 95.75 176 MET A CA 1
ATOM 1361 C C . MET A 1 176 ? -7.518 -6.955 -5.943 1.00 95.75 176 MET A C 1
ATOM 1363 O O . MET A 1 176 ? -7.736 -8.020 -5.372 1.00 95.75 176 MET A O 1
ATOM 1367 N N . GLY A 1 177 ? -8.403 -5.950 -5.930 1.00 95.00 177 GLY A N 1
ATOM 1368 C CA . GLY A 1 177 ? -9.697 -5.941 -5.239 1.00 95.00 177 GLY A CA 1
ATOM 1369 C C . GLY A 1 177 ? -9.625 -5.679 -3.727 1.00 95.00 177 GLY A C 1
ATOM 1370 O O . GLY A 1 177 ? -10.564 -5.962 -2.978 1.00 95.00 177 GLY A O 1
ATOM 1371 N N . GLY A 1 178 ? -8.508 -5.134 -3.255 1.00 95.81 178 GLY A N 1
ATOM 1372 C CA . GLY A 1 178 ? -8.352 -4.656 -1.888 1.00 95.81 178 GLY A CA 1
ATOM 1373 C C . GLY A 1 178 ? -9.171 -3.406 -1.577 1.00 95.81 178 GLY A C 1
ATOM 1374 O O . GLY A 1 178 ? -9.805 -2.801 -2.443 1.00 95.81 178 GLY A O 1
ATOM 1375 N N . TYR A 1 179 ? -9.160 -3.021 -0.302 1.00 95.94 179 TYR A N 1
ATOM 1376 C CA . TYR A 1 179 ? -9.943 -1.895 0.201 1.00 95.94 179 TYR A CA 1
ATOM 1377 C C . TYR A 1 179 ? -9.089 -0.970 1.066 1.00 95.94 179 TYR A C 1
ATOM 1379 O O . TYR A 1 179 ? -8.306 -1.432 1.897 1.00 95.94 179 TYR A O 1
ATOM 1387 N N . SER A 1 180 ? -9.238 0.335 0.852 1.00 95.06 180 SER A N 1
ATOM 1388 C CA . SER A 1 180 ? -8.387 1.378 1.419 1.00 95.06 180 SER A CA 1
ATOM 1389 C C . SER A 1 180 ? -9.215 2.524 1.986 1.00 95.06 180 SER A C 1
ATOM 1391 O O . SER A 1 180 ? -10.101 3.064 1.320 1.00 95.06 180 SER A O 1
ATOM 1393 N N . THR A 1 181 ? -8.892 2.947 3.205 1.00 95.50 181 THR A N 1
ATOM 1394 C CA . THR A 1 181 ? -9.434 4.174 3.799 1.00 95.50 181 THR A CA 1
ATOM 1395 C C . THR A 1 181 ? -8.389 4.872 4.657 1.00 95.50 181 THR A C 1
ATOM 1397 O O . THR A 1 181 ? -7.352 4.303 5.003 1.00 95.50 181 THR A O 1
ATOM 1400 N N . ASN A 1 182 ? -8.688 6.103 5.060 1.00 92.75 182 ASN A N 1
ATOM 1401 C CA . ASN A 1 182 ? -8.043 6.703 6.222 1.00 92.75 182 ASN A CA 1
ATOM 1402 C C . ASN A 1 182 ? -8.627 6.121 7.536 1.00 92.75 182 ASN A C 1
ATOM 1404 O O . ASN A 1 182 ? -9.506 5.254 7.502 1.00 92.75 182 ASN A O 1
ATOM 1408 N N . LEU A 1 183 ? -8.178 6.601 8.703 1.00 90.88 183 LEU A N 1
ATOM 1409 C CA . LEU A 1 183 ? -8.719 6.165 10.005 1.00 90.88 183 LEU A CA 1
ATOM 1410 C C . LEU A 1 183 ? -10.165 6.636 10.269 1.00 90.88 183 LEU A C 1
ATOM 1412 O O . LEU A 1 183 ? -10.848 6.096 11.133 1.00 90.88 183 LEU A O 1
ATOM 1416 N N . PHE A 1 184 ? -10.659 7.618 9.514 1.00 90.25 184 PHE A N 1
ATOM 1417 C CA . PHE A 1 184 ? -12.052 8.080 9.564 1.00 90.25 184 PHE A CA 1
ATOM 1418 C C . PHE A 1 184 ? -12.974 7.214 8.705 1.00 90.25 184 PHE A C 1
ATOM 1420 O O . PHE A 1 184 ? -14.173 7.469 8.667 1.00 90.25 184 PHE A O 1
ATOM 1427 N N . GLN A 1 185 ? -12.424 6.182 8.053 1.00 92.81 185 GLN A N 1
ATOM 1428 C CA . GLN A 1 185 ? -13.109 5.340 7.073 1.00 92.81 185 GLN A CA 1
ATOM 1429 C C . GLN A 1 185 ? -13.546 6.113 5.815 1.00 92.81 185 GLN A C 1
ATOM 1431 O O . GLN A 1 185 ? -14.399 5.665 5.052 1.00 92.81 185 GLN A O 1
ATOM 1436 N N . GLU A 1 186 ? -12.928 7.268 5.561 1.00 92.56 186 GLU A N 1
ATOM 1437 C CA . GLU A 1 186 ? -13.111 8.034 4.331 1.00 92.56 186 GLU A CA 1
ATOM 1438 C C . GLU A 1 186 ? -12.143 7.520 3.258 1.00 92.56 186 GLU A C 1
ATOM 1440 O O . GLU A 1 186 ? -11.044 7.031 3.554 1.00 92.56 186 GLU A O 1
ATOM 1445 N N . ARG A 1 187 ? -12.534 7.662 1.988 1.00 92.88 187 ARG A N 1
ATOM 1446 C CA . ARG A 1 187 ? -11.653 7.353 0.855 1.00 92.88 187 ARG A CA 1
ATOM 1447 C C . ARG A 1 187 ? -10.401 8.225 0.904 1.00 92.88 187 ARG A C 1
ATOM 1449 O O . ARG A 1 187 ? -10.477 9.401 1.256 1.00 92.88 187 ARG A O 1
ATOM 1456 N N . LEU A 1 188 ? -9.266 7.659 0.500 1.00 93.31 188 LEU A N 1
ATOM 1457 C CA . LEU A 1 188 ? -8.043 8.437 0.326 1.00 93.31 188 LEU A CA 1
ATOM 1458 C C . LEU A 1 188 ? -8.229 9.433 -0.825 1.00 93.31 188 LEU A C 1
ATOM 1460 O O . LEU A 1 188 ? -8.774 9.085 -1.876 1.00 93.31 188 LEU A O 1
ATOM 1464 N N . VAL A 1 189 ? -7.784 10.668 -0.601 1.00 92.62 189 VAL A N 1
ATOM 1465 C CA . VAL A 1 189 ? -7.844 11.759 -1.576 1.00 92.62 189 VAL A CA 1
ATOM 1466 C C . VAL A 1 189 ? -6.429 12.281 -1.807 1.00 92.62 189 VAL A C 1
ATOM 1468 O O . VAL A 1 189 ? -5.687 12.515 -0.858 1.00 92.62 189 VAL A O 1
ATOM 1471 N N . TYR A 1 190 ? -6.074 12.447 -3.077 1.00 92.44 190 TYR A N 1
ATOM 1472 C CA . TYR A 1 190 ? -4.766 12.847 -3.580 1.00 92.44 190 TYR A CA 1
ATOM 1473 C C . TYR A 1 190 ? -4.877 14.194 -4.288 1.00 92.44 190 TYR A C 1
ATOM 1475 O O . TYR A 1 190 ? -5.090 14.283 -5.495 1.00 92.44 190 TYR A O 1
ATOM 1483 N N . ASN A 1 191 ? -4.755 15.263 -3.523 1.00 84.50 191 ASN A N 1
ATOM 1484 C CA . ASN A 1 191 ? -4.893 16.643 -3.967 1.00 84.50 191 ASN A CA 1
ATOM 1485 C C . ASN A 1 191 ? -3.597 17.430 -3.729 1.00 84.50 191 ASN A C 1
ATOM 1487 O O . ASN A 1 191 ? -2.783 17.080 -2.877 1.00 84.50 191 ASN A O 1
ATOM 1491 N N . GLN A 1 192 ? -3.379 18.467 -4.543 1.00 72.56 192 GLN A N 1
ATOM 1492 C CA . GLN A 1 192 ? -2.182 19.317 -4.456 1.00 72.56 192 GLN A CA 1
ATOM 1493 C C . GLN A 1 192 ? -2.188 20.183 -3.191 1.00 72.56 192 GLN A C 1
ATOM 1495 O O . GLN A 1 192 ? -1.131 20.431 -2.610 1.00 72.56 192 GLN A O 1
ATOM 1500 N N . ASP A 1 193 ? -3.379 20.574 -2.735 1.00 68.19 193 ASP A N 1
ATOM 1501 C CA . ASP A 1 193 ? -3.582 21.206 -1.439 1.00 68.19 193 ASP A CA 1
ATOM 1502 C C . ASP A 1 193 ? -3.321 20.152 -0.365 1.00 68.19 193 ASP A C 1
ATOM 1504 O O . ASP A 1 193 ? -4.092 19.211 -0.199 1.00 68.19 19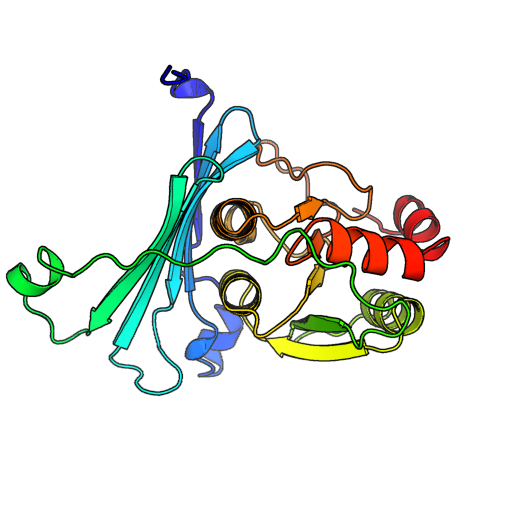3 ASP A O 1
ATOM 1508 N N . SER A 1 194 ? -2.174 20.275 0.291 1.00 57.25 194 SER A N 1
ATOM 1509 C CA . SER A 1 194 ? -1.494 19.296 1.143 1.00 57.25 194 SER A CA 1
ATOM 1510 C C . SER A 1 194 ? -2.268 18.852 2.397 1.00 57.25 194 SER A C 1
ATOM 1512 O O . SER A 1 194 ? -1.801 19.000 3.530 1.00 57.25 194 SER A O 1
ATOM 1514 N N . VAL A 1 195 ? -3.440 18.241 2.224 1.00 64.06 195 VAL A N 1
ATOM 1515 C CA . VAL A 1 195 ? -4.147 17.556 3.304 1.00 64.06 195 VAL A CA 1
ATOM 1516 C C . VAL A 1 195 ? -3.291 16.366 3.713 1.00 64.06 195 VAL A C 1
ATOM 1518 O O . VAL A 1 195 ? -3.074 15.430 2.946 1.00 64.06 195 VAL A O 1
ATOM 1521 N N . LYS A 1 196 ? -2.757 16.416 4.934 1.00 73.75 196 LYS A N 1
ATOM 1522 C CA . LYS A 1 196 ? -2.061 15.271 5.515 1.00 73.75 196 LYS A CA 1
ATOM 1523 C C . LYS A 1 196 ? -2.999 14.073 5.498 1.00 73.75 196 LYS A C 1
ATOM 1525 O O . LYS A 1 196 ? -4.152 14.173 5.926 1.00 73.75 196 LYS A O 1
ATOM 1530 N N . LEU A 1 197 ? -2.484 12.937 5.044 1.00 78.31 197 LEU A N 1
ATOM 1531 C CA . LEU A 1 197 ? -3.221 11.689 5.114 1.00 78.31 197 LEU A CA 1
ATOM 1532 C C . LEU A 1 197 ? -3.593 11.411 6.571 1.00 78.31 197 LEU A C 1
ATOM 1534 O O . LEU A 1 197 ? -2.748 11.419 7.470 1.00 78.31 197 LEU A O 1
ATOM 1538 N N . LYS A 1 198 ? -4.887 11.181 6.791 1.00 86.75 198 LYS A N 1
ATOM 1539 C CA . LYS A 1 198 ? -5.504 10.977 8.104 1.00 86.75 198 LYS A CA 1
ATOM 1540 C C . LYS A 1 198 ? -5.295 9.546 8.621 1.00 86.75 198 LYS A C 1
ATOM 1542 O O . LYS A 1 198 ? -6.240 8.861 9.014 1.00 86.75 198 LYS A O 1
ATOM 1547 N N . GLY A 1 199 ? -4.052 9.080 8.538 1.00 89.12 199 GLY A N 1
ATOM 1548 C CA . GLY A 1 199 ? -3.684 7.677 8.665 1.00 89.12 199 GLY A CA 1
ATOM 1549 C C . GLY A 1 199 ? -4.192 6.810 7.506 1.00 89.12 199 GLY A C 1
ATOM 1550 O O . GLY A 1 199 ? -4.712 7.312 6.509 1.00 89.12 199 GLY A O 1
ATOM 1551 N N . LEU A 1 200 ? -4.013 5.499 7.645 1.00 93.56 200 LEU A N 1
ATOM 1552 C CA . LEU A 1 200 ? -4.269 4.499 6.612 1.00 93.56 200 LEU A CA 1
ATOM 1553 C C . LEU A 1 200 ? -4.738 3.184 7.232 1.00 93.56 200 LEU A C 1
ATOM 1555 O O . LEU A 1 200 ? -4.117 2.696 8.178 1.00 93.56 200 LEU A O 1
ATOM 1559 N N . ILE A 1 201 ? -5.757 2.585 6.624 1.00 95.56 201 ILE A N 1
ATOM 1560 C CA . ILE A 1 201 ? -6.120 1.178 6.779 1.00 95.56 201 ILE A CA 1
ATOM 1561 C C . ILE A 1 201 ? -6.258 0.588 5.374 1.00 95.56 201 ILE A C 1
ATOM 1563 O O . ILE A 1 201 ? -7.121 1.004 4.600 1.00 95.56 201 ILE A O 1
ATOM 1567 N N . LEU A 1 202 ? -5.409 -0.384 5.049 1.00 96.75 202 LEU A N 1
ATOM 1568 C CA . LEU A 1 202 ? -5.520 -1.214 3.851 1.00 96.75 202 LEU A CA 1
ATOM 1569 C C . LEU A 1 202 ? -5.851 -2.640 4.260 1.00 96.75 202 LEU A C 1
ATOM 1571 O O . LEU A 1 202 ? -5.103 -3.236 5.029 1.00 96.75 202 LEU A O 1
ATOM 1575 N N . GLY A 1 203 ? -6.928 -3.203 3.727 1.00 96.62 203 GLY A N 1
ATOM 1576 C CA . GLY A 1 203 ? -7.219 -4.632 3.810 1.00 96.62 203 GLY A CA 1
ATOM 1577 C C . GLY A 1 203 ? -7.026 -5.291 2.449 1.00 96.62 203 GLY A C 1
ATOM 1578 O O . GLY A 1 203 ? -7.394 -4.706 1.426 1.00 96.62 203 GLY A O 1
ATOM 1579 N N . ARG A 1 204 ? -6.504 -6.525 2.427 1.00 95.06 204 ARG A N 1
ATOM 1580 C CA . ARG A 1 204 ? -6.375 -7.303 1.181 1.00 95.06 204 ARG A CA 1
ATOM 1581 C C . ARG A 1 204 ? -7.710 -7.458 0.447 1.00 95.06 204 ARG A C 1
ATOM 1583 O O . ARG A 1 204 ? -7.737 -7.564 -0.757 1.00 95.06 204 ARG A O 1
ATOM 1590 N N . ASN A 1 205 ? -8.845 -7.435 1.135 1.00 95.12 205 ASN A N 1
ATOM 1591 C CA . ASN A 1 205 ? -10.168 -7.389 0.511 1.00 95.12 205 ASN A CA 1
ATOM 1592 C C . ASN A 1 205 ? -11.170 -6.707 1.467 1.00 95.12 205 ASN A C 1
ATOM 1594 O O . ASN A 1 205 ? -10.835 -6.493 2.640 1.00 95.12 205 ASN A O 1
ATOM 1598 N N . PRO A 1 206 ? -12.398 -6.383 1.016 1.00 95.94 206 PRO A N 1
ATOM 1599 C CA . PRO A 1 206 ? -13.402 -5.750 1.873 1.00 95.94 206 PRO A CA 1
ATOM 1600 C C . PRO A 1 206 ? -13.758 -6.556 3.131 1.00 95.94 206 PRO A C 1
ATOM 1602 O O . PRO A 1 206 ? -14.014 -5.972 4.176 1.00 95.94 206 PRO A O 1
ATOM 1605 N N . ARG A 1 207 ? -13.730 -7.893 3.075 1.00 96.50 207 ARG A N 1
ATOM 1606 C CA . ARG A 1 207 ? -14.058 -8.750 4.229 1.00 96.50 207 ARG A CA 1
ATOM 1607 C C . ARG A 1 207 ? -12.987 -8.709 5.313 1.00 96.50 207 ARG A C 1
ATOM 1609 O O . ARG A 1 207 ? -13.301 -8.564 6.488 1.00 96.50 207 ARG A O 1
ATOM 1616 N N . MET A 1 208 ? -11.717 -8.756 4.918 1.00 97.06 208 MET A N 1
ATOM 1617 C CA . MET A 1 208 ? -10.586 -8.570 5.825 1.00 97.06 208 MET A CA 1
ATOM 1618 C C . MET A 1 208 ? -10.601 -7.165 6.429 1.00 97.06 208 MET A C 1
ATOM 1620 O O . MET A 1 208 ? -10.405 -7.014 7.630 1.00 97.06 208 MET A O 1
ATOM 1624 N N . TYR A 1 209 ? -10.892 -6.142 5.618 1.00 97.12 209 TYR A N 1
ATOM 1625 C CA . TYR A 1 209 ? -11.087 -4.780 6.113 1.00 97.12 209 TYR A CA 1
ATOM 1626 C C . TYR A 1 209 ? -12.198 -4.716 7.173 1.00 97.12 209 TYR A C 1
ATOM 1628 O O . TYR A 1 209 ? -11.981 -4.152 8.241 1.00 97.12 209 TYR A O 1
ATOM 1636 N N . ASN A 1 210 ? -13.347 -5.351 6.920 1.00 96.94 210 ASN A N 1
ATOM 1637 C CA . ASN A 1 210 ? -14.463 -5.402 7.866 1.00 96.94 210 ASN A CA 1
ATOM 1638 C C . ASN A 1 210 ? -14.102 -6.133 9.164 1.00 96.94 210 ASN A C 1
ATOM 1640 O O . ASN A 1 210 ? -14.502 -5.687 10.234 1.00 96.94 210 ASN A O 1
ATOM 1644 N N . LEU A 1 211 ? -13.342 -7.232 9.099 1.00 97.56 211 LEU A N 1
ATOM 1645 C CA . LEU A 1 211 ? -12.854 -7.916 10.299 1.00 97.56 211 LEU A CA 1
ATOM 1646 C C . LEU A 1 211 ? -11.952 -6.991 11.128 1.00 97.56 211 LEU A C 1
ATOM 1648 O O . LEU A 1 211 ? -12.140 -6.880 12.337 1.00 97.56 211 LEU A O 1
ATOM 1652 N N . ILE A 1 212 ? -11.012 -6.295 10.479 1.00 97.06 212 ILE A N 1
ATOM 1653 C CA . ILE A 1 212 ? -10.104 -5.342 11.133 1.00 97.06 212 ILE A CA 1
ATOM 1654 C C . ILE A 1 212 ? -10.901 -4.234 11.822 1.00 97.06 212 ILE A C 1
ATOM 1656 O O . ILE A 1 212 ? -10.733 -4.019 13.019 1.00 97.06 212 ILE A O 1
ATOM 1660 N N . THR A 1 213 ? -11.795 -3.551 11.104 1.00 96.56 213 THR A N 1
ATOM 1661 C CA . THR A 1 213 ? -12.566 -2.436 11.673 1.00 96.56 213 THR A CA 1
ATOM 1662 C C . THR A 1 213 ? -13.559 -2.899 12.738 1.00 96.56 213 THR A C 1
ATOM 1664 O O . THR A 1 213 ? -13.716 -2.207 13.744 1.00 96.56 213 THR A O 1
ATOM 1667 N N . LYS A 1 214 ? -14.156 -4.093 12.591 1.00 96.81 214 LYS A N 1
ATOM 1668 C CA . LYS A 1 214 ? -14.985 -4.732 13.628 1.00 96.81 214 LYS A CA 1
ATOM 1669 C C . LYS A 1 214 ? -14.191 -4.949 14.914 1.00 96.81 214 LYS A C 1
ATOM 1671 O O . LYS A 1 214 ? -14.692 -4.602 15.979 1.00 96.81 214 LYS A O 1
ATOM 1676 N N . ARG A 1 215 ? -12.974 -5.500 14.829 1.00 97.19 215 ARG A N 1
ATOM 1677 C CA . ARG A 1 215 ? -12.129 -5.733 16.011 1.00 97.19 215 ARG A CA 1
ATOM 1678 C C . ARG A 1 215 ? -11.625 -4.427 16.632 1.00 97.19 215 ARG A C 1
ATOM 1680 O O . ARG A 1 215 ? -11.621 -4.299 17.849 1.00 97.19 215 ARG A O 1
ATOM 1687 N N . MET A 1 216 ? -11.284 -3.427 15.814 1.00 95.62 216 MET A N 1
ATOM 1688 C CA . MET A 1 216 ? -10.922 -2.099 16.323 1.00 95.62 216 MET A CA 1
ATOM 1689 C C . MET A 1 216 ? -12.066 -1.446 17.116 1.00 95.62 216 MET A C 1
ATOM 1691 O O . MET A 1 216 ? -11.800 -0.776 18.111 1.00 95.62 216 MET A O 1
ATOM 1695 N N . GLY A 1 217 ? -13.325 -1.627 16.702 1.00 94.75 217 GLY A N 1
ATOM 1696 C CA . GLY A 1 217 ? -14.498 -1.186 17.463 1.00 94.75 217 GLY A CA 1
ATOM 1697 C C . GLY A 1 217 ? -14.427 0.284 17.904 1.00 94.75 217 GLY A C 1
ATOM 1698 O O . GLY A 1 217 ? -14.140 1.178 17.106 1.00 94.75 217 GLY A O 1
ATOM 1699 N N . GLU A 1 218 ? -14.654 0.539 19.196 1.00 92.69 218 GLU A N 1
ATOM 1700 C CA . GLU A 1 218 ? -14.645 1.885 19.798 1.00 92.69 218 GLU A CA 1
ATOM 1701 C C . GLU A 1 218 ? -13.287 2.604 19.708 1.00 92.69 218 GLU A C 1
ATOM 1703 O O . GLU A 1 218 ? -13.234 3.841 19.717 1.00 92.69 218 GLU A O 1
ATOM 1708 N N . LEU A 1 219 ? -12.179 1.861 19.577 1.00 92.31 219 LEU A N 1
ATOM 1709 C CA . LEU A 1 219 ? -10.854 2.458 19.399 1.00 92.31 219 LEU A CA 1
ATOM 1710 C C . LEU A 1 219 ? -10.809 3.296 18.119 1.00 92.31 219 LEU A C 1
ATOM 1712 O O . LEU A 1 219 ? -10.239 4.386 18.119 1.00 92.31 219 LEU A O 1
ATOM 1716 N N . LEU A 1 220 ? -11.442 2.819 17.043 1.00 90.31 220 LEU A N 1
ATOM 1717 C CA . LEU A 1 220 ? -11.469 3.528 15.767 1.00 90.31 220 LEU A CA 1
ATOM 1718 C C . LEU A 1 220 ? -12.174 4.884 15.904 1.00 90.31 220 LEU A C 1
ATOM 1720 O O . LEU A 1 220 ? -11.675 5.883 15.395 1.00 90.31 220 LEU A O 1
ATOM 1724 N N . GLU A 1 221 ? -13.276 4.952 16.656 1.00 87.25 221 GLU A N 1
ATOM 1725 C CA . GLU A 1 221 ? -13.980 6.210 16.940 1.00 87.25 221 GLU A CA 1
ATOM 1726 C C . GLU A 1 221 ? -13.158 7.147 17.838 1.00 87.25 221 GLU A C 1
ATOM 1728 O O . GLU A 1 221 ? -13.083 8.352 17.591 1.00 87.25 221 GLU A O 1
ATOM 1733 N N . THR A 1 222 ? -12.462 6.597 18.834 1.00 86.25 222 THR A N 1
ATOM 1734 C CA . THR A 1 222 ? -11.569 7.366 19.718 1.00 86.25 222 THR A CA 1
ATOM 1735 C C . THR A 1 222 ? -10.391 7.970 18.946 1.00 86.25 222 THR A C 1
ATOM 1737 O O . THR A 1 222 ? -9.982 9.110 19.180 1.00 86.25 222 THR A O 1
ATOM 1740 N N . MET A 1 223 ? -9.847 7.245 17.968 1.00 82.19 223 MET A N 1
ATOM 1741 C CA . MET A 1 223 ? -8.759 7.752 17.134 1.00 82.19 223 MET A CA 1
ATOM 1742 C C . MET A 1 223 ? -9.201 8.908 16.232 1.00 82.19 223 MET A C 1
ATOM 1744 O O . MET A 1 223 ? -8.427 9.847 16.040 1.00 82.19 223 MET A O 1
ATOM 1748 N N . LYS A 1 224 ? -10.452 8.924 15.756 1.00 77.06 224 LYS A N 1
ATOM 1749 C CA . LYS A 1 224 ? -10.985 10.052 14.967 1.00 77.06 224 LYS A CA 1
ATOM 1750 C C . LYS A 1 224 ? -10.966 11.378 15.734 1.00 77.06 224 LYS A C 1
ATOM 1752 O O . LYS A 1 224 ? -10.842 12.434 15.122 1.00 77.06 224 LYS A O 1
ATOM 1757 N N . THR A 1 225 ? -11.078 11.340 17.061 1.00 71.62 225 THR A N 1
ATOM 1758 C CA . THR A 1 225 ? -11.098 12.544 17.909 1.00 71.62 225 THR A CA 1
ATOM 1759 C C . THR A 1 225 ? -9.726 12.898 18.486 1.00 71.62 225 THR A C 1
ATOM 1761 O O . THR A 1 225 ? -9.465 14.066 18.773 1.00 71.62 225 THR A O 1
ATOM 1764 N N . THR A 1 226 ? -8.835 11.913 18.633 1.00 64.94 226 THR A N 1
ATOM 1765 C CA . THR A 1 226 ? -7.571 12.066 19.375 1.00 64.94 226 THR A CA 1
ATOM 1766 C C . THR A 1 226 ? -6.350 12.240 18.471 1.00 64.94 226 THR A C 1
ATOM 1768 O O . THR A 1 226 ? -5.360 12.860 18.875 1.00 64.94 226 THR A O 1
ATOM 1771 N N . VAL A 1 227 ? -6.375 11.711 17.241 1.00 60.53 227 VAL A N 1
ATOM 1772 C CA . VAL A 1 227 ? -5.236 11.849 16.325 1.00 60.53 227 VAL A CA 1
ATOM 1773 C C . VAL A 1 227 ? -5.208 13.288 15.804 1.00 60.53 227 VAL A C 1
ATOM 1775 O O . VAL A 1 227 ? -6.029 13.692 14.986 1.00 60.53 227 VAL A O 1
ATOM 1778 N N . LYS A 1 228 ? -4.235 14.071 16.288 1.00 53.94 228 LYS A N 1
ATOM 1779 C CA . LYS A 1 228 ? -3.885 15.374 15.710 1.00 53.94 228 LYS A CA 1
ATOM 1780 C C . LYS A 1 228 ? -3.343 15.146 14.297 1.00 53.94 228 LYS A C 1
ATOM 1782 O O . LYS A 1 228 ? -2.163 14.829 14.138 1.00 53.94 228 LYS A O 1
ATOM 1787 N N . LEU A 1 229 ? -4.210 15.260 13.300 1.00 51.41 229 LEU A N 1
ATOM 1788 C CA . LEU A 1 229 ? -3.873 15.162 11.879 1.00 51.41 229 LEU A CA 1
ATOM 1789 C C . LEU A 1 229 ? -3.644 16.556 11.308 1.00 51.41 229 LEU A C 1
ATOM 1791 O O . LEU A 1 229 ? -4.562 17.391 11.437 1.00 51.41 229 LEU A O 1
#